Protein AF-A0A7R9KW91-F1 (afdb_monomer_lite)

Radius of gyration: 27.3 Å; chains: 1; bounding box: 84×27×85 Å

Organism: NCBI:txid1979941

Sequence (243 aa):
MKSISFNKYKCIGNTEFILQLLFSYFGYSYQLKVLSINFSINELEVTARMKKCPKKYVSFISQITFNWFSELIFKGYRKPLTSEDMWYLDNHNTTDYIHKKFNKIWLNLIEKQTKSKTLKNKQKPFYMNITTPLLKCYWMQLLSVNVFKLTAICLTFINPIVLDRLISFMSPSNAEPQWRGLFYASLMFIAPLVESLFNSQHEYRVNVIAMKIRATLISSIYKKVVTLVFKNECQCVYNKTVN

Structure (mmCIF, N/CA/C/O backbone):
data_AF-A0A7R9KW91-F1
#
_entry.id   AF-A0A7R9KW91-F1
#
loop_
_atom_site.group_PDB
_atom_site.id
_atom_site.type_symbol
_atom_site.label_atom_id
_atom_site.label_alt_id
_atom_site.label_comp_id
_atom_site.label_asym_id
_atom_site.label_entity_id
_atom_site.label_seq_id
_atom_site.pdbx_PDB_ins_code
_atom_site.Cartn_x
_atom_site.Cartn_y
_atom_site.Cartn_z
_atom_site.occupancy
_atom_site.B_iso_or_equiv
_atom_site.auth_seq_id
_atom_site.auth_comp_id
_atom_site.auth_asym_id
_atom_site.auth_atom_id
_atom_site.pdbx_PDB_model_num
ATOM 1 N N . MET A 1 1 ? 55.647 9.329 -15.145 1.00 36.00 1 MET A N 1
ATOM 2 C CA . MET A 1 1 ? 55.583 10.352 -14.080 1.00 36.00 1 MET A CA 1
ATOM 3 C C . MET A 1 1 ? 54.133 10.813 -13.967 1.00 36.00 1 MET A C 1
ATOM 5 O O . MET A 1 1 ? 53.591 11.262 -14.961 1.00 36.00 1 MET A O 1
ATOM 9 N N . LYS A 1 2 ? 53.541 10.627 -12.780 1.00 40.16 2 LYS A N 1
ATOM 10 C CA . LYS A 1 2 ? 52.187 11.010 -12.319 1.00 40.16 2 LYS A CA 1
ATOM 11 C C . LYS A 1 2 ? 50.971 10.318 -12.959 1.00 40.16 2 LYS A C 1
ATOM 13 O O . LYS A 1 2 ? 50.408 10.732 -13.962 1.00 40.16 2 LYS A O 1
ATOM 18 N N . SER A 1 3 ? 50.566 9.274 -12.239 1.00 36.19 3 SER A N 1
ATOM 19 C CA . SER A 1 3 ? 49.253 8.643 -12.181 1.00 36.19 3 SER A CA 1
ATOM 20 C C . SER A 1 3 ? 48.108 9.657 -12.069 1.00 36.19 3 SER A C 1
ATOM 22 O O . SER A 1 3 ? 47.993 10.388 -11.086 1.00 36.19 3 SER A O 1
ATOM 24 N N . ILE A 1 4 ? 47.217 9.653 -13.058 1.00 42.16 4 ILE A N 1
ATOM 25 C CA . ILE A 1 4 ? 45.930 10.346 -12.990 1.00 42.16 4 ILE A CA 1
ATOM 26 C C . ILE A 1 4 ? 44.945 9.392 -12.305 1.00 42.16 4 ILE A C 1
ATOM 28 O O . ILE A 1 4 ? 44.435 8.441 -12.888 1.00 42.16 4 ILE A O 1
ATOM 32 N N . SER A 1 5 ? 44.810 9.621 -11.003 1.00 41.94 5 SER A N 1
ATOM 33 C CA . SER A 1 5 ? 43.721 9.281 -10.077 1.00 41.94 5 SER A CA 1
ATOM 34 C C . SER A 1 5 ? 42.422 8.692 -10.670 1.00 41.94 5 SER A C 1
ATOM 36 O O . SER A 1 5 ? 41.357 9.307 -10.642 1.00 41.94 5 SER A O 1
ATOM 38 N N . PHE A 1 6 ? 42.463 7.415 -11.054 1.00 37.81 6 PHE A N 1
ATOM 39 C CA . PHE A 1 6 ? 41.293 6.544 -11.224 1.00 37.81 6 PHE A CA 1
ATOM 40 C C . PHE A 1 6 ? 40.791 6.049 -9.855 1.00 37.81 6 PHE A C 1
ATOM 42 O O . PHE A 1 6 ? 40.912 4.875 -9.519 1.00 37.81 6 PHE A O 1
ATOM 49 N N . ASN A 1 7 ? 40.287 6.941 -8.994 1.00 35.28 7 ASN A N 1
ATOM 50 C CA . ASN A 1 7 ? 39.681 6.491 -7.731 1.00 35.28 7 ASN A CA 1
ATOM 51 C C . ASN A 1 7 ? 38.655 7.465 -7.129 1.00 35.28 7 ASN A C 1
ATOM 53 O O . ASN A 1 7 ? 38.714 7.778 -5.942 1.00 35.28 7 ASN A O 1
ATOM 57 N N . LYS A 1 8 ? 37.715 7.979 -7.938 1.00 37.69 8 LYS A N 1
ATOM 58 C CA . LYS A 1 8 ? 36.668 8.890 -7.428 1.00 37.69 8 LYS A CA 1
ATOM 59 C C . LYS A 1 8 ? 35.213 8.502 -7.709 1.00 37.69 8 LYS A C 1
ATOM 61 O O . LYS A 1 8 ? 34.325 9.160 -7.190 1.00 37.69 8 LYS A O 1
ATOM 66 N N . TYR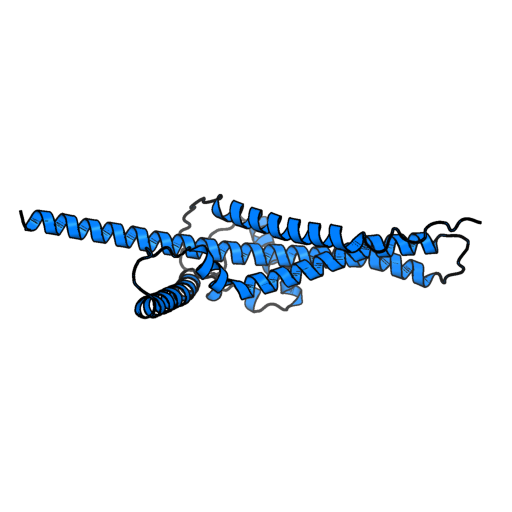 A 1 9 ? 34.947 7.399 -8.413 1.00 42.53 9 TYR A N 1
ATOM 67 C CA . TYR A 1 9 ? 33.568 7.013 -8.770 1.00 42.53 9 TYR A CA 1
ATOM 68 C C . TYR A 1 9 ? 33.029 5.767 -8.054 1.00 42.53 9 TYR A C 1
ATOM 70 O O . TYR A 1 9 ? 31.886 5.383 -8.276 1.00 42.53 9 TYR A O 1
ATOM 78 N N . LYS A 1 10 ? 33.801 5.140 -7.154 1.00 40.19 10 LYS A N 1
ATOM 79 C CA . LYS A 1 10 ? 33.402 3.859 -6.537 1.00 40.19 10 LYS A CA 1
ATOM 80 C C . LYS A 1 10 ? 32.647 3.973 -5.201 1.00 40.19 10 LYS A C 1
ATOM 82 O O . LYS A 1 10 ? 32.171 2.960 -4.705 1.00 40.19 10 LYS A O 1
ATOM 87 N N . CYS A 1 11 ? 32.469 5.181 -4.654 1.00 39.00 11 CYS A N 1
ATOM 88 C CA . CYS A 1 11 ? 31.798 5.389 -3.356 1.00 39.00 11 CYS A CA 1
ATOM 89 C C . CYS A 1 11 ? 30.660 6.428 -3.358 1.00 39.00 11 CYS A C 1
ATOM 91 O O . CYS A 1 11 ? 30.139 6.740 -2.294 1.00 39.00 11 CYS A O 1
ATOM 93 N N . ILE A 1 12 ? 30.244 6.947 -4.519 1.00 44.22 12 ILE A N 1
ATOM 94 C CA . ILE A 1 12 ? 29.146 7.935 -4.616 1.00 44.22 12 ILE A CA 1
ATOM 95 C C . ILE A 1 12 ? 27.759 7.279 -4.731 1.00 44.22 12 ILE A C 1
ATOM 97 O O . ILE A 1 12 ? 26.752 7.896 -4.404 1.00 44.22 12 ILE A O 1
ATOM 101 N N . GLY A 1 13 ? 27.693 5.991 -5.085 1.00 45.59 13 GLY A N 1
ATOM 102 C CA . GLY A 1 13 ? 26.423 5.262 -5.185 1.00 45.59 13 GLY A CA 1
ATOM 103 C C . GLY A 1 13 ? 25.789 4.872 -3.844 1.00 45.59 13 GLY A C 1
ATOM 104 O O . GLY A 1 13 ? 24.587 4.648 -3.797 1.00 45.59 13 GLY A O 1
ATOM 105 N N . ASN A 1 14 ? 26.554 4.799 -2.747 1.00 53.50 14 ASN A N 1
ATOM 106 C CA . ASN A 1 14 ? 26.034 4.267 -1.479 1.00 53.50 14 ASN A CA 1
ATOM 107 C C . ASN A 1 14 ? 25.389 5.343 -0.591 1.00 53.50 14 ASN A C 1
ATOM 109 O O . ASN A 1 14 ? 24.378 5.083 0.052 1.00 53.50 14 ASN A O 1
ATOM 113 N N . THR A 1 15 ? 25.936 6.560 -0.552 1.00 56.00 15 THR A N 1
ATOM 114 C CA . THR A 1 15 ? 25.437 7.636 0.322 1.00 56.00 15 THR A CA 1
ATOM 115 C C . THR A 1 15 ? 24.183 8.306 -0.229 1.00 56.00 15 THR A C 1
ATOM 117 O O . THR A 1 15 ? 23.255 8.549 0.533 1.00 56.00 15 THR A O 1
ATOM 120 N N . GLU A 1 16 ? 24.104 8.525 -1.542 1.00 60.88 16 GLU A N 1
ATOM 121 C CA . GLU A 1 16 ? 22.903 9.037 -2.222 1.00 60.88 16 GLU A CA 1
ATOM 122 C C . GLU A 1 16 ? 21.734 8.042 -2.124 1.00 60.88 16 GLU A C 1
ATOM 124 O O . GLU A 1 16 ? 20.606 8.429 -1.832 1.00 60.88 16 GLU A O 1
ATOM 129 N N . PHE A 1 17 ? 22.006 6.738 -2.261 1.00 59.28 17 PHE A N 1
ATOM 130 C CA . PHE A 1 17 ? 21.001 5.678 -2.115 1.00 59.28 17 PHE A CA 1
ATOM 131 C C . PHE A 1 17 ? 20.476 5.570 -0.677 1.00 59.28 17 PHE A C 1
ATOM 133 O O . PHE A 1 17 ? 19.270 5.474 -0.451 1.00 59.28 17 PHE A O 1
ATOM 140 N N . ILE A 1 18 ? 21.369 5.644 0.317 1.00 58.84 18 ILE A N 1
ATOM 141 C CA . ILE A 1 18 ? 20.991 5.663 1.736 1.00 58.84 18 ILE A CA 1
ATOM 142 C C . ILE A 1 18 ? 20.216 6.941 2.072 1.00 58.84 18 ILE A C 1
ATOM 144 O O . ILE A 1 18 ? 19.215 6.865 2.779 1.00 58.84 18 ILE A O 1
ATOM 148 N N . LEU A 1 19 ? 20.608 8.099 1.538 1.00 60.22 19 LEU A N 1
ATOM 149 C CA . LEU A 1 19 ? 19.867 9.346 1.716 1.00 60.22 19 LEU A CA 1
ATOM 150 C C . LEU A 1 19 ? 18.491 9.281 1.052 1.00 60.22 19 LEU A C 1
ATOM 152 O O . LEU A 1 19 ? 17.526 9.671 1.689 1.00 60.22 19 LEU A O 1
ATOM 156 N N . GLN A 1 20 ? 18.338 8.708 -0.142 1.00 62.47 20 GLN A N 1
ATOM 157 C CA . GLN A 1 20 ? 17.025 8.500 -0.769 1.00 62.47 20 GLN A CA 1
ATOM 158 C C . GLN A 1 20 ? 16.141 7.511 0.002 1.00 62.47 20 GLN A C 1
ATOM 160 O O . GLN A 1 20 ? 14.932 7.730 0.119 1.00 62.47 20 GLN A O 1
ATOM 165 N N . LEU A 1 21 ? 16.720 6.452 0.577 1.00 57.97 21 LEU A N 1
ATOM 166 C CA . LEU A 1 21 ? 16.012 5.532 1.471 1.00 57.97 21 LEU A CA 1
ATOM 167 C C . LEU A 1 21 ? 15.590 6.223 2.771 1.00 57.97 21 LEU A C 1
ATOM 169 O O . LEU A 1 21 ? 14.470 6.012 3.234 1.00 57.97 21 LEU A O 1
ATOM 173 N N . LEU A 1 22 ? 16.441 7.083 3.332 1.00 58.22 22 LEU A N 1
ATOM 174 C CA . LEU A 1 22 ? 16.131 7.878 4.515 1.00 58.22 22 LEU A CA 1
ATOM 175 C C . LEU A 1 22 ? 15.106 8.970 4.199 1.00 58.22 22 LEU A C 1
ATOM 177 O O . LEU A 1 22 ? 14.147 9.084 4.941 1.00 58.22 22 LEU A O 1
ATOM 181 N N . PHE A 1 23 ? 15.203 9.707 3.094 1.00 61.47 23 PHE A N 1
ATOM 182 C CA . PHE A 1 23 ? 14.204 10.692 2.664 1.00 61.47 23 PHE A CA 1
ATOM 183 C C . PHE A 1 23 ? 12.871 10.039 2.292 1.00 61.47 23 PHE A C 1
ATOM 185 O O . PHE A 1 23 ? 11.828 10.615 2.575 1.00 61.47 23 PHE A O 1
ATOM 192 N N . SER A 1 24 ? 12.872 8.816 1.754 1.00 64.69 24 SER A N 1
ATOM 193 C CA . SER A 1 24 ? 11.649 8.027 1.562 1.00 64.69 24 SER A CA 1
ATOM 194 C C . SER A 1 24 ? 11.078 7.545 2.896 1.00 64.69 24 SER A C 1
ATOM 196 O O . SER A 1 24 ? 9.875 7.621 3.099 1.00 64.69 24 SER A O 1
ATOM 198 N N . TYR A 1 25 ? 11.912 7.105 3.842 1.00 67.19 25 TYR A N 1
ATOM 199 C CA . TYR A 1 25 ? 11.492 6.666 5.178 1.00 67.19 25 TYR A CA 1
ATOM 200 C C . TYR A 1 25 ? 10.987 7.831 6.048 1.00 67.19 25 TYR A C 1
ATOM 202 O O . TYR A 1 25 ? 9.941 7.730 6.690 1.00 67.19 25 TYR A O 1
ATOM 210 N N . PHE A 1 26 ? 11.685 8.968 6.023 1.00 59.56 26 PHE A N 1
ATOM 211 C CA . PHE A 1 26 ? 11.298 10.214 6.673 1.00 59.56 26 PHE A CA 1
ATOM 212 C C . PHE A 1 26 ? 10.092 10.831 5.963 1.00 59.56 26 PHE A C 1
ATOM 214 O O . PHE A 1 26 ? 9.125 11.152 6.642 1.00 59.56 26 PHE A O 1
ATOM 221 N N . GLY A 1 27 ? 10.062 10.901 4.632 1.00 63.09 27 GLY A N 1
ATOM 222 C CA . GLY A 1 27 ? 8.912 11.356 3.840 1.00 63.09 27 GLY A CA 1
ATOM 223 C C . GLY A 1 27 ? 7.655 10.534 4.121 1.00 63.09 27 GLY A C 1
ATOM 224 O O . GLY A 1 27 ? 6.611 11.101 4.426 1.00 63.09 27 GLY A O 1
ATOM 225 N N . TYR A 1 28 ? 7.786 9.209 4.200 1.00 63.22 28 TYR A N 1
ATOM 226 C CA . TYR A 1 28 ? 6.716 8.297 4.604 1.00 63.22 28 TYR A CA 1
ATOM 227 C C . TYR A 1 28 ? 6.283 8.499 6.061 1.00 63.22 28 TYR A C 1
ATOM 229 O O . TYR A 1 28 ? 5.096 8.441 6.379 1.00 63.22 28 TYR A O 1
ATOM 237 N N . SER A 1 29 ? 7.226 8.796 6.961 1.00 60.47 29 SER A N 1
ATOM 238 C CA . SER A 1 29 ? 6.922 9.176 8.345 1.00 60.47 29 SER A CA 1
ATOM 239 C C . SER A 1 29 ? 6.198 10.530 8.435 1.00 60.47 29 SER A C 1
ATOM 241 O O . SER A 1 29 ? 5.329 10.697 9.292 1.00 60.47 29 SER A O 1
ATOM 243 N N . TYR A 1 30 ? 6.485 11.465 7.519 1.00 58.59 30 TYR A N 1
ATOM 244 C CA . TYR A 1 30 ? 5.779 12.736 7.355 1.00 58.59 30 TYR A CA 1
ATOM 245 C C . TYR A 1 30 ? 4.392 12.526 6.742 1.00 58.59 30 TYR A C 1
ATOM 247 O O . TYR A 1 30 ? 3.431 13.078 7.264 1.00 58.59 30 TYR A O 1
ATOM 255 N N . GLN A 1 31 ? 4.233 11.666 5.733 1.00 56.62 31 GLN A N 1
ATOM 256 C CA . GLN A 1 31 ? 2.924 11.290 5.191 1.00 56.62 31 GLN A CA 1
ATOM 257 C C . GLN A 1 31 ? 2.066 10.568 6.227 1.00 56.62 31 GLN A C 1
ATOM 259 O O . GLN A 1 31 ? 0.893 10.900 6.334 1.00 56.62 31 GLN A O 1
ATOM 264 N N . LEU A 1 32 ? 2.635 9.683 7.055 1.00 58.09 32 LEU A N 1
ATOM 265 C CA . LEU A 1 32 ? 1.957 9.078 8.209 1.00 58.09 32 LEU A CA 1
ATOM 266 C C . LEU A 1 32 ? 1.593 10.113 9.296 1.00 58.09 32 LEU A C 1
ATOM 268 O O . LEU A 1 32 ? 0.526 9.994 9.899 1.00 58.09 32 LEU A O 1
ATOM 272 N N . LYS A 1 33 ? 2.420 11.148 9.522 1.00 51.00 33 LYS A N 1
ATOM 273 C CA . LYS A 1 33 ? 2.122 12.278 10.431 1.00 51.00 33 LYS A CA 1
ATOM 274 C C . LYS A 1 33 ? 1.026 13.206 9.895 1.00 51.00 33 LYS A C 1
ATOM 276 O O . LYS A 1 33 ? 0.108 13.548 10.634 1.00 51.00 33 LYS A O 1
ATOM 281 N N . VAL A 1 34 ? 1.057 13.567 8.615 1.00 54.44 34 VAL A N 1
ATOM 282 C CA . VAL A 1 34 ? -0.011 14.325 7.933 1.00 54.44 34 VAL A CA 1
ATOM 283 C C . VAL A 1 34 ? -1.310 13.515 7.936 1.00 54.44 34 VAL A C 1
ATOM 285 O O . VAL A 1 34 ? -2.406 14.056 8.083 1.00 54.44 34 VAL A O 1
ATOM 288 N N . LEU A 1 35 ? -1.191 12.187 7.898 1.00 50.81 35 LEU A N 1
ATOM 289 C CA . LEU A 1 35 ? -2.307 11.270 8.019 1.00 50.81 35 LEU A CA 1
ATOM 290 C C . LEU A 1 35 ? -3.025 11.354 9.375 1.00 50.81 35 LEU A C 1
ATOM 292 O O . LEU A 1 35 ? -4.250 11.241 9.420 1.00 50.81 35 LEU A O 1
ATOM 296 N N . SER A 1 36 ? -2.285 11.575 10.462 1.00 49.09 36 SER A N 1
ATOM 297 C CA . SER A 1 36 ? -2.857 11.841 11.786 1.00 49.09 36 SER A CA 1
ATOM 298 C C . SER A 1 36 ? -3.403 13.265 11.964 1.00 49.09 36 SER A C 1
ATOM 300 O O . SER A 1 36 ? -4.236 13.456 12.842 1.00 49.09 36 SER A O 1
ATOM 302 N N . ILE A 1 37 ? -2.977 14.240 11.148 1.00 50.72 37 ILE A N 1
ATOM 303 C CA . ILE A 1 37 ? -3.340 15.665 11.303 1.00 50.72 37 ILE A CA 1
ATOM 304 C C . ILE A 1 37 ? -4.590 16.049 10.495 1.00 50.72 37 ILE A C 1
ATOM 306 O O . ILE A 1 37 ? -5.376 16.864 10.963 1.00 50.72 37 ILE A O 1
ATOM 310 N N . ASN A 1 38 ? -4.863 15.407 9.352 1.00 47.69 38 ASN A N 1
ATOM 311 C CA . ASN A 1 38 ? -6.119 15.605 8.605 1.00 47.69 38 ASN A CA 1
ATOM 312 C C . ASN A 1 38 ? -7.288 14.820 9.235 1.00 47.69 38 ASN A C 1
ATOM 314 O O . ASN A 1 38 ? -7.944 14.003 8.585 1.00 47.69 38 ASN A O 1
ATOM 318 N N . PHE A 1 39 ? -7.502 15.032 10.533 1.00 50.41 39 PHE A N 1
ATOM 319 C CA . PHE A 1 39 ? -8.678 14.615 11.284 1.00 50.41 39 PHE A CA 1
ATOM 320 C C . PHE A 1 39 ? -9.857 15.494 10.851 1.00 50.41 39 PHE A C 1
ATOM 322 O O . PHE A 1 39 ? -10.199 16.473 11.502 1.00 50.41 39 PHE A O 1
ATOM 329 N N . SER A 1 40 ? -10.453 15.167 9.709 1.00 41.31 40 SER A N 1
ATOM 330 C CA . SER A 1 40 ? -11.793 15.635 9.372 1.00 41.31 40 SER A CA 1
ATOM 331 C C . SER A 1 40 ? -12.728 14.452 9.588 1.00 41.31 40 SER A C 1
ATOM 333 O O . SER A 1 40 ? -12.731 13.493 8.811 1.00 41.31 40 SER A O 1
ATOM 335 N N . ILE A 1 41 ? -13.436 14.470 10.721 1.00 47.97 41 ILE A N 1
ATOM 336 C CA . ILE A 1 41 ? -14.597 13.608 10.931 1.00 47.97 41 ILE A CA 1
ATOM 337 C C . ILE A 1 41 ? -15.674 14.150 9.997 1.00 47.97 41 ILE A C 1
ATOM 339 O O . ILE A 1 41 ? -16.389 15.075 10.358 1.00 47.97 41 ILE A O 1
ATOM 343 N N . ASN A 1 42 ? -15.767 13.576 8.802 1.00 41.44 42 ASN A N 1
ATOM 344 C CA . ASN A 1 42 ? -17.020 13.579 8.070 1.00 41.44 42 ASN A CA 1
ATOM 345 C C . ASN A 1 42 ? -17.637 12.200 8.259 1.00 41.44 42 ASN A C 1
ATOM 347 O O . ASN A 1 42 ? -17.173 11.189 7.727 1.00 41.44 42 ASN A O 1
ATOM 351 N N . GLU A 1 43 ? -18.634 12.191 9.130 1.00 44.22 43 GLU A N 1
ATOM 352 C CA . GLU A 1 43 ? -19.562 11.101 9.352 1.00 44.22 43 GLU A CA 1
ATOM 353 C C . GLU A 1 43 ? -20.323 10.863 8.039 1.00 44.22 43 GLU A C 1
ATOM 355 O O . GLU A 1 43 ? -20.891 11.790 7.465 1.00 44.22 43 GLU A O 1
ATOM 360 N N . LEU A 1 44 ? -20.271 9.642 7.509 1.00 42.78 44 LEU A N 1
ATOM 361 C CA . LEU A 1 44 ? -21.101 9.237 6.378 1.00 42.78 44 LEU A CA 1
ATOM 362 C C . LEU A 1 44 ? -21.976 8.082 6.845 1.00 42.78 44 LEU A C 1
ATOM 364 O O . LEU A 1 44 ? -21.487 6.985 7.125 1.00 42.78 44 LEU A O 1
ATOM 368 N N . GLU A 1 45 ? -23.271 8.365 6.943 1.00 41.56 45 GLU A N 1
ATOM 369 C CA . GLU A 1 45 ? -24.321 7.368 7.103 1.00 41.56 45 GLU A CA 1
ATOM 370 C C . GLU A 1 45 ? -24.244 6.325 5.982 1.00 41.56 45 GLU A C 1
ATOM 372 O O . GLU A 1 45 ? -24.117 6.645 4.797 1.00 41.56 45 GLU A O 1
ATOM 377 N N . VAL A 1 46 ? -24.336 5.050 6.363 1.00 46.22 46 VAL A N 1
ATOM 378 C CA . VAL A 1 46 ? -24.329 3.919 5.433 1.00 46.22 46 VAL A CA 1
ATOM 379 C C . VAL A 1 46 ? -25.747 3.375 5.319 1.00 46.22 46 VAL A C 1
ATOM 381 O O . VAL A 1 46 ? -26.232 2.699 6.224 1.00 46.22 46 VAL A O 1
ATOM 384 N N . THR A 1 47 ? -26.406 3.637 4.190 1.00 40.94 47 THR A N 1
ATOM 385 C CA . THR A 1 47 ? -27.710 3.052 3.865 1.00 40.94 47 THR A CA 1
ATOM 386 C C . THR A 1 47 ? -27.567 1.693 3.177 1.00 40.94 47 THR A C 1
ATOM 388 O O . THR A 1 47 ? -26.641 1.400 2.414 1.00 40.94 47 THR A O 1
ATOM 391 N N . ALA A 1 48 ? -28.499 0.807 3.512 1.00 50.16 48 ALA A N 1
ATOM 392 C CA . ALA A 1 48 ? -28.492 -0.599 3.158 1.00 50.16 48 ALA A CA 1
ATOM 393 C C . ALA A 1 48 ? -28.940 -0.836 1.702 1.00 50.16 48 ALA A C 1
ATOM 395 O O . ALA A 1 48 ? -30.140 -0.926 1.449 1.00 50.16 48 ALA A O 1
ATOM 396 N N . ARG A 1 49 ? -27.979 -0.965 0.765 1.00 57.16 49 ARG A N 1
ATOM 397 C CA . ARG A 1 49 ? -28.040 -1.792 -0.477 1.00 57.16 49 ARG A CA 1
ATOM 398 C C . ARG A 1 49 ? -26.771 -1.667 -1.360 1.00 57.16 49 ARG A C 1
ATOM 400 O O . ARG A 1 49 ? -26.846 -1.345 -2.538 1.00 57.16 49 ARG A O 1
ATOM 407 N N . MET A 1 50 ? -25.578 -1.944 -0.824 1.00 69.44 50 MET A N 1
ATOM 408 C CA . MET A 1 50 ? -24.322 -1.841 -1.601 1.00 69.44 50 MET A CA 1
ATOM 409 C C . MET A 1 50 ? -23.950 -3.126 -2.366 1.00 69.44 50 MET A C 1
ATOM 411 O O . MET A 1 50 ? -24.089 -4.240 -1.856 1.00 69.44 50 MET A O 1
ATOM 415 N N . LYS A 1 51 ? -23.399 -2.976 -3.580 1.00 81.44 51 LYS A N 1
ATOM 416 C CA . LYS A 1 51 ? -22.889 -4.091 -4.411 1.00 81.44 51 LYS A CA 1
ATOM 417 C C . LYS A 1 51 ? -21.538 -4.608 -3.895 1.00 81.44 51 LYS A C 1
ATOM 419 O O . LYS A 1 51 ? -20.760 -3.854 -3.322 1.00 81.44 51 LYS A O 1
ATOM 424 N N . LYS A 1 52 ? -21.196 -5.883 -4.124 1.00 84.25 52 LYS A N 1
ATOM 425 C CA . LYS A 1 52 ? -19.873 -6.426 -3.739 1.00 84.25 52 LYS A CA 1
ATOM 426 C C . LYS A 1 52 ? -18.747 -5.776 -4.557 1.00 84.25 52 LYS A C 1
ATOM 428 O O . LYS A 1 52 ? -18.898 -5.571 -5.756 1.00 84.25 52 LYS A O 1
ATOM 433 N N . CYS A 1 53 ? -17.604 -5.509 -3.917 1.00 85.06 53 CYS A N 1
ATOM 434 C CA . CYS A 1 53 ? -16.441 -4.910 -4.579 1.00 85.06 53 CYS A CA 1
ATOM 435 C C . CYS A 1 53 ? -15.862 -5.838 -5.672 1.00 85.06 53 CYS A C 1
ATOM 437 O O . CYS A 1 53 ? -15.502 -6.979 -5.354 1.00 85.06 53 CYS A O 1
ATOM 439 N N . PRO A 1 54 ? -15.713 -5.366 -6.928 1.00 87.81 54 PRO A N 1
ATOM 440 C CA . PRO A 1 54 ? -15.281 -6.194 -8.055 1.00 87.81 54 PRO A CA 1
ATOM 441 C C . PRO A 1 54 ? -13.806 -6.595 -7.967 1.00 87.81 54 PRO A C 1
ATOM 443 O O . PRO A 1 54 ? -13.419 -7.625 -8.508 1.00 87.81 54 PRO A O 1
ATOM 446 N N . LYS A 1 55 ? -12.994 -5.864 -7.191 1.00 85.19 55 LYS A N 1
ATOM 447 C CA . LYS A 1 55 ? -11.567 -6.141 -6.966 1.00 85.19 55 LYS A CA 1
ATOM 448 C C . LYS A 1 55 ? -11.256 -7.601 -6.592 1.00 85.19 55 LYS A C 1
ATOM 450 O O . LYS A 1 55 ? -10.154 -8.062 -6.860 1.00 85.19 55 LYS A O 1
ATOM 455 N N . LYS A 1 56 ? -12.191 -8.324 -5.962 1.00 83.50 56 LYS A N 1
ATOM 456 C CA . LYS A 1 56 ? -11.997 -9.728 -5.554 1.00 83.50 56 LYS A CA 1
ATOM 457 C C . LYS A 1 56 ? -12.018 -10.736 -6.706 1.00 83.50 56 LYS A C 1
ATOM 459 O O . LYS A 1 56 ? -11.458 -11.811 -6.544 1.00 83.50 56 LYS A O 1
ATOM 464 N N . TYR A 1 57 ? -12.676 -10.414 -7.816 1.00 86.62 57 TYR A N 1
ATOM 465 C CA . TYR A 1 57 ? -12.964 -11.364 -8.902 1.00 86.62 57 TYR A CA 1
ATOM 466 C C . TYR A 1 57 ? -12.176 -11.055 -10.180 1.00 86.62 57 TYR A C 1
ATOM 468 O O . TYR A 1 57 ? -12.400 -11.668 -11.217 1.00 86.62 57 TYR A O 1
ATOM 476 N N . VAL A 1 58 ? -11.281 -10.071 -10.117 1.00 89.19 58 VAL A N 1
ATOM 477 C CA . VAL A 1 58 ? -10.582 -9.510 -11.270 1.00 89.19 58 VAL A CA 1
ATOM 478 C C . VAL A 1 58 ? -9.182 -10.115 -11.394 1.00 89.19 58 VAL A C 1
ATOM 480 O O . VAL A 1 58 ? -8.514 -10.376 -10.394 1.00 89.19 58 VAL A O 1
ATOM 483 N N . SER A 1 59 ? -8.718 -10.314 -12.630 1.00 92.25 59 SER A N 1
ATOM 484 C CA . SER A 1 59 ? -7.379 -10.827 -12.932 1.00 92.25 59 SER A CA 1
ATOM 485 C C . SER A 1 59 ? -6.268 -9.928 -12.376 1.00 92.25 59 SER A C 1
ATOM 487 O O . SER A 1 59 ? -6.402 -8.706 -12.311 1.00 92.25 59 SER A O 1
ATOM 489 N N . PHE A 1 60 ? -5.114 -10.518 -12.063 1.00 88.50 60 PHE A N 1
ATOM 490 C CA . PHE A 1 60 ? -3.971 -9.812 -11.470 1.00 88.50 60 PHE A CA 1
ATOM 491 C C . PHE A 1 60 ? -3.508 -8.581 -12.275 1.00 88.50 60 PHE A C 1
ATOM 493 O O . PHE A 1 60 ? -3.241 -7.526 -11.704 1.00 88.50 60 PHE A O 1
ATOM 500 N N . ILE A 1 61 ? -3.488 -8.673 -13.608 1.00 87.50 61 ILE A N 1
ATOM 501 C CA . ILE A 1 61 ? -3.103 -7.559 -14.494 1.00 87.50 61 ILE A CA 1
ATOM 502 C C . ILE A 1 61 ? -4.096 -6.398 -14.375 1.00 87.50 61 ILE A C 1
ATOM 504 O O . ILE A 1 61 ? -3.705 -5.237 -14.253 1.00 87.50 61 ILE A O 1
ATOM 508 N N . SER A 1 62 ? -5.391 -6.711 -14.344 1.00 91.00 62 SER A N 1
ATOM 509 C CA . SER A 1 62 ? -6.443 -5.712 -14.160 1.00 91.00 62 SER A CA 1
ATOM 510 C C . SER A 1 62 ? -6.466 -5.148 -12.733 1.00 91.00 62 SER A C 1
ATOM 512 O O . SER A 1 62 ? -6.991 -4.056 -12.518 1.00 91.00 62 SER A O 1
ATOM 514 N N . GLN A 1 63 ? -5.885 -5.854 -11.759 1.00 89.31 63 GLN A N 1
ATOM 515 C CA . GLN A 1 63 ? -5.661 -5.336 -10.414 1.00 89.31 63 GLN A CA 1
ATOM 516 C C . GLN A 1 63 ? -4.512 -4.317 -10.378 1.00 89.31 63 GLN A C 1
ATOM 518 O O . GLN A 1 63 ? -4.658 -3.299 -9.704 1.00 89.31 63 GLN A O 1
ATOM 523 N N . ILE A 1 64 ? -3.411 -4.565 -11.102 1.00 88.06 64 ILE A N 1
ATOM 524 C CA . ILE A 1 64 ? -2.264 -3.641 -11.206 1.00 88.06 64 ILE A CA 1
ATOM 525 C C . ILE A 1 64 ? -2.643 -2.375 -11.975 1.00 88.06 64 ILE A C 1
ATOM 527 O O . ILE A 1 64 ? -2.333 -1.272 -11.542 1.00 88.06 64 ILE A O 1
ATOM 531 N N . THR A 1 65 ? -3.337 -2.529 -13.100 1.00 89.31 65 THR A N 1
ATOM 532 C CA . THR A 1 65 ? -3.745 -1.411 -13.971 1.00 89.31 65 THR A CA 1
ATOM 533 C C . THR A 1 65 ? -4.972 -0.655 -13.454 1.00 89.31 65 THR A C 1
ATOM 535 O O . THR A 1 65 ? -5.464 0.242 -14.126 1.00 89.31 65 THR A O 1
ATOM 538 N N . PHE A 1 66 ? -5.493 -1.017 -12.274 1.00 90.19 66 PHE A N 1
ATOM 539 C CA . PHE A 1 66 ? -6.704 -0.442 -11.671 1.00 90.19 66 PHE A CA 1
ATOM 540 C C . PHE A 1 66 ? -7.956 -0.474 -12.560 1.00 90.19 66 PHE A C 1
ATOM 542 O O . PHE A 1 66 ? -8.937 0.204 -12.265 1.00 90.19 66 PHE A O 1
ATOM 549 N N . ASN A 1 67 ? -7.985 -1.317 -13.593 1.00 90.88 67 ASN A N 1
ATOM 550 C CA . ASN A 1 67 ? -9.080 -1.318 -14.558 1.00 90.88 67 ASN A CA 1
ATOM 551 C C . ASN A 1 67 ? -10.437 -1.727 -13.942 1.00 90.88 67 ASN A C 1
ATOM 553 O O . ASN A 1 67 ? -11.492 -1.327 -14.420 1.00 90.88 67 ASN A O 1
ATOM 557 N N . TRP A 1 68 ? -10.426 -2.442 -12.811 1.00 90.38 68 TRP A N 1
ATOM 558 C CA . TRP A 1 68 ? -11.637 -2.748 -12.035 1.00 90.38 68 TRP A CA 1
ATOM 559 C C . TRP A 1 68 ? -12.362 -1.504 -11.493 1.00 90.38 68 TRP A C 1
ATOM 561 O O . TRP A 1 68 ? -13.526 -1.591 -11.110 1.00 90.38 68 TRP A O 1
ATOM 571 N N . PHE A 1 69 ? -11.673 -0.363 -11.404 1.00 90.06 69 PHE A N 1
ATOM 572 C CA . PHE A 1 69 ? -12.225 0.899 -10.917 1.00 90.06 69 PHE A CA 1
ATOM 573 C C . PHE A 1 69 ? -12.812 1.767 -12.043 1.00 90.06 69 PHE A C 1
ATOM 575 O O . PHE A 1 69 ? -13.643 2.635 -11.775 1.00 90.06 69 PHE A O 1
ATOM 582 N N . SER A 1 70 ? -12.440 1.502 -13.300 1.00 92.19 70 SER A N 1
ATOM 583 C CA . SER A 1 70 ? -12.831 2.290 -14.476 1.00 92.19 70 SER A CA 1
ATOM 584 C C . SER A 1 70 ? -14.348 2.438 -14.617 1.00 92.19 70 SER A C 1
ATOM 586 O O . SER A 1 70 ? -14.834 3.528 -14.907 1.00 92.19 70 SER A O 1
ATOM 588 N N . GLU A 1 71 ? -15.114 1.377 -14.344 1.00 89.50 71 GLU A N 1
ATOM 589 C CA . GLU A 1 71 ? -16.583 1.405 -14.419 1.00 89.50 71 GLU A CA 1
ATOM 590 C C . GLU A 1 71 ? -17.202 2.472 -13.506 1.00 89.50 71 GLU A C 1
ATOM 592 O O . GLU A 1 71 ? -18.155 3.151 -13.895 1.00 89.50 71 GLU A O 1
ATOM 597 N N . LEU A 1 72 ? -16.647 2.657 -12.303 1.00 90.81 72 LEU A N 1
ATOM 598 C CA . LEU A 1 72 ? -17.145 3.656 -11.360 1.00 90.81 72 LEU A CA 1
ATOM 599 C C . LEU A 1 72 ? -16.798 5.075 -11.821 1.00 90.81 72 LEU A C 1
ATOM 601 O O . LEU A 1 72 ? -17.635 5.969 -11.703 1.00 90.81 72 LEU A O 1
ATOM 605 N N . ILE A 1 73 ? -15.605 5.270 -12.396 1.00 92.75 73 ILE A N 1
ATOM 606 C CA . ILE A 1 73 ? -15.184 6.558 -12.966 1.00 92.75 73 ILE A CA 1
ATOM 607 C C . ILE A 1 73 ? -16.125 6.965 -14.102 1.00 92.75 73 ILE A C 1
ATOM 609 O O . ILE A 1 73 ? -16.664 8.070 -14.087 1.00 92.75 73 ILE A O 1
ATOM 613 N N . PHE A 1 74 ? -16.374 6.071 -15.063 1.00 94.31 74 PHE A N 1
ATOM 614 C CA . PHE A 1 74 ? -17.267 6.371 -16.186 1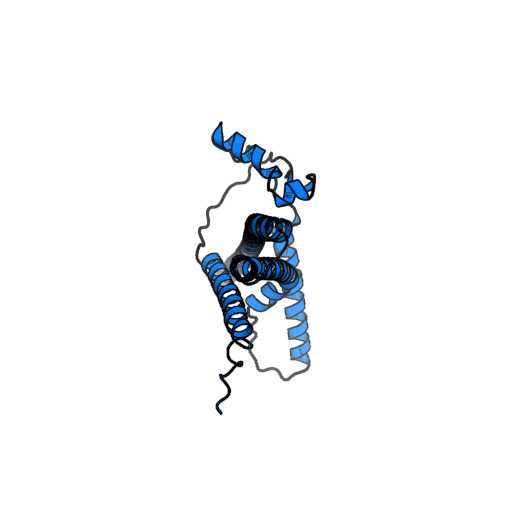.00 94.31 74 PHE A CA 1
ATOM 615 C C . PHE A 1 74 ? -18.695 6.657 -15.726 1.00 94.31 74 PHE A C 1
ATOM 617 O O . PHE A 1 74 ? -19.350 7.555 -16.256 1.00 94.31 74 PHE A O 1
ATOM 624 N N . LYS A 1 75 ? -19.172 5.940 -14.706 1.00 92.94 75 LYS A N 1
ATOM 625 C CA . LYS A 1 75 ? -20.479 6.202 -14.104 1.00 92.94 75 LYS A CA 1
ATOM 626 C C . LYS A 1 75 ? -20.537 7.588 -13.458 1.00 92.94 75 LYS A C 1
ATOM 628 O O . LYS A 1 75 ? -21.504 8.300 -13.701 1.00 92.94 75 LYS A O 1
ATOM 633 N N . GLY A 1 76 ? -19.495 7.980 -12.723 1.00 94.69 76 GLY A N 1
ATOM 634 C CA . GLY A 1 76 ? -19.361 9.310 -12.121 1.00 94.69 76 GLY A CA 1
ATOM 635 C C . GLY A 1 76 ? -19.221 10.447 -13.138 1.00 94.69 76 GLY A C 1
ATOM 636 O O . GLY A 1 76 ? -19.689 11.551 -12.889 1.00 94.69 76 GLY A O 1
ATOM 637 N N . TYR A 1 77 ? -18.639 10.173 -14.310 1.00 95.25 77 TYR A N 1
ATOM 638 C CA . TYR A 1 77 ? -18.581 11.130 -15.420 1.00 95.25 77 TYR A CA 1
ATOM 639 C C . TYR A 1 77 ? -19.963 11.391 -16.038 1.00 95.25 77 TYR A C 1
ATOM 641 O O . TYR A 1 77 ? -20.257 12.503 -16.464 1.00 95.25 77 TYR A O 1
ATOM 649 N N . ARG A 1 78 ? -20.823 10.365 -16.100 1.00 95.00 78 ARG A N 1
ATOM 650 C CA . ARG A 1 78 ? -22.165 10.469 -16.695 1.00 95.00 78 ARG A CA 1
ATOM 651 C C . ARG A 1 78 ? -23.223 10.982 -15.723 1.00 95.00 78 ARG A C 1
ATOM 653 O O . ARG A 1 78 ? -24.164 11.635 -16.162 1.00 95.00 78 ARG A O 1
ATOM 660 N N . LYS A 1 79 ? -23.111 10.654 -14.435 1.00 94.56 79 LYS A N 1
ATOM 661 C CA . LYS A 1 79 ? -24.068 11.051 -13.399 1.00 94.56 79 LYS A CA 1
ATOM 662 C C . LYS A 1 79 ? -23.376 11.260 -12.046 1.00 94.56 79 LYS A C 1
ATOM 664 O O . LYS A 1 79 ? -22.417 10.545 -11.756 1.00 94.56 79 LYS A O 1
ATOM 669 N N . PRO A 1 80 ? -23.872 12.173 -11.190 1.00 92.50 80 PRO A N 1
ATOM 670 C CA . PRO A 1 80 ? -23.342 12.321 -9.838 1.00 92.50 80 PRO A CA 1
ATOM 671 C C . PRO A 1 80 ? -23.491 11.005 -9.060 1.00 92.50 80 PRO A C 1
ATOM 673 O O . PRO A 1 80 ? -24.540 10.359 -9.102 1.00 92.50 80 PRO A O 1
ATOM 676 N N . LEU A 1 81 ? -22.421 10.589 -8.379 1.00 88.81 81 LEU A N 1
ATOM 677 C CA . LEU A 1 81 ? -22.395 9.344 -7.610 1.00 88.81 81 LEU A CA 1
ATOM 678 C C . LEU A 1 81 ? -23.193 9.500 -6.311 1.00 88.81 81 LEU A C 1
ATOM 680 O O . LEU A 1 81 ? -22.969 10.437 -5.548 1.00 88.81 81 LEU A O 1
ATOM 684 N N . THR A 1 82 ? -24.088 8.551 -6.046 1.00 87.50 82 THR A N 1
ATOM 685 C CA . THR A 1 82 ? -24.831 8.439 -4.783 1.00 87.50 82 THR A CA 1
ATOM 686 C C . THR A 1 82 ? -24.267 7.303 -3.924 1.00 87.50 82 THR A C 1
ATOM 688 O O . THR A 1 82 ? -23.583 6.410 -4.430 1.00 87.50 82 THR A O 1
ATOM 691 N N . SER A 1 83 ? -24.564 7.296 -2.619 1.00 83.12 83 SER A N 1
ATOM 692 C CA . SER A 1 83 ? -24.092 6.258 -1.682 1.00 83.12 83 SER A CA 1
ATOM 693 C C . SER A 1 83 ? -24.486 4.833 -2.098 1.00 83.12 83 SER A C 1
ATOM 695 O O . SER A 1 83 ? -23.759 3.882 -1.827 1.00 83.12 83 SER A O 1
ATOM 697 N N . GLU A 1 84 ? -25.604 4.683 -2.811 1.00 83.38 84 GLU A N 1
ATOM 698 C CA . GLU A 1 84 ? -26.106 3.402 -3.325 1.00 83.38 84 GLU A CA 1
ATOM 699 C C . GLU A 1 84 ? -25.249 2.820 -4.458 1.00 83.38 84 GLU A C 1
ATOM 701 O O . GLU A 1 84 ? -25.194 1.604 -4.651 1.00 83.38 84 GLU A O 1
ATOM 706 N N . ASP A 1 85 ? -24.560 3.679 -5.213 1.00 85.69 85 ASP A N 1
ATOM 707 C CA . ASP A 1 85 ? -23.705 3.265 -6.324 1.00 85.69 85 ASP A CA 1
ATOM 708 C C . ASP A 1 85 ? -22.334 2.753 -5.856 1.00 85.69 85 ASP A C 1
ATOM 710 O O . ASP A 1 85 ? -21.574 2.208 -6.664 1.00 85.69 85 ASP A O 1
ATOM 714 N N . MET A 1 86 ? -22.025 2.897 -4.564 1.00 85.81 86 MET A N 1
ATOM 715 C CA . MET A 1 86 ? -20.767 2.465 -3.970 1.00 85.81 86 MET A CA 1
ATOM 716 C C . MET A 1 86 ? -20.733 0.962 -3.671 1.00 85.81 86 MET A C 1
ATOM 718 O O . MET A 1 86 ? -21.747 0.277 -3.505 1.00 85.81 86 MET A O 1
ATOM 722 N N . TRP A 1 87 ? -19.514 0.430 -3.597 1.00 88.62 87 TRP A N 1
ATOM 723 C CA . TRP A 1 87 ? -19.294 -0.965 -3.237 1.00 88.62 87 TRP A CA 1
ATOM 724 C C . TRP A 1 87 ? -19.187 -1.168 -1.732 1.00 88.62 87 TRP A C 1
ATOM 726 O O . TRP A 1 87 ? -18.640 -0.342 -1.005 1.00 88.62 87 TRP A O 1
ATOM 736 N N . TYR A 1 88 ? -19.604 -2.353 -1.293 1.00 84.50 88 TYR A N 1
ATOM 737 C CA . TYR A 1 88 ? -19.409 -2.818 0.066 1.00 84.50 88 TYR A CA 1
ATOM 738 C C . TYR A 1 88 ? -17.915 -2.925 0.390 1.00 84.50 88 TYR A C 1
ATOM 740 O O . TYR A 1 88 ? -17.129 -3.507 -0.372 1.00 84.50 88 TYR A O 1
ATOM 748 N N . LEU A 1 89 ? -17.539 -2.378 1.546 1.00 83.81 89 LEU A N 1
ATOM 749 C CA . LEU A 1 89 ? -16.179 -2.437 2.059 1.00 83.81 89 LEU A CA 1
ATOM 750 C C . LEU A 1 89 ? -15.797 -3.887 2.363 1.00 83.81 89 LEU A C 1
ATOM 752 O O . LEU A 1 89 ? -16.550 -4.629 2.981 1.00 83.81 89 LEU A O 1
ATOM 756 N N . ASP A 1 90 ? -14.604 -4.309 1.953 1.00 85.44 90 ASP A N 1
ATOM 757 C CA . ASP A 1 90 ? -14.153 -5.666 2.256 1.00 85.44 90 ASP A CA 1
ATOM 758 C C . ASP A 1 90 ? -14.113 -5.932 3.776 1.00 85.44 90 ASP A C 1
ATOM 760 O O . ASP A 1 90 ? -13.732 -5.058 4.561 1.00 85.44 90 ASP A O 1
ATOM 764 N N . ASN A 1 91 ? -14.425 -7.162 4.195 1.00 86.12 91 ASN A N 1
ATOM 765 C CA . ASN A 1 91 ? -14.415 -7.571 5.603 1.00 86.12 91 ASN A CA 1
ATOM 766 C C . ASN A 1 91 ? -13.050 -7.291 6.259 1.00 86.12 91 ASN A C 1
ATOM 768 O O . ASN A 1 91 ? -12.990 -6.834 7.396 1.00 86.12 91 ASN A O 1
ATOM 772 N N . HIS A 1 92 ? -11.942 -7.472 5.528 1.00 86.81 92 HIS A N 1
ATOM 773 C CA . HIS A 1 92 ? -10.589 -7.159 6.013 1.00 86.81 92 HIS A CA 1
ATOM 774 C C . HIS A 1 92 ? -10.303 -5.661 6.204 1.00 86.81 92 HIS A C 1
ATOM 776 O O . HIS A 1 92 ? -9.294 -5.299 6.822 1.00 86.81 92 HIS A O 1
ATOM 782 N N . ASN A 1 93 ? -11.140 -4.796 5.636 1.00 86.69 93 ASN A N 1
ATOM 783 C CA . ASN A 1 93 ? -11.051 -3.344 5.741 1.00 86.69 93 ASN A CA 1
ATOM 784 C C . ASN A 1 93 ? -12.119 -2.766 6.684 1.00 86.69 93 ASN A C 1
ATOM 786 O O . ASN A 1 93 ? -12.081 -1.575 6.964 1.00 86.69 93 ASN A O 1
ATOM 790 N N . THR A 1 94 ? -13.039 -3.592 7.189 1.00 88.25 94 THR A N 1
ATOM 791 C CA . THR A 1 94 ? -14.101 -3.161 8.104 1.00 88.25 94 THR A CA 1
ATOM 792 C C . THR A 1 94 ? -13.533 -2.838 9.486 1.00 88.25 94 THR A C 1
ATOM 794 O O . THR A 1 94 ? -12.679 -3.569 10.004 1.00 88.25 94 THR A O 1
ATOM 797 N N . THR A 1 95 ? -14.039 -1.770 10.109 1.00 87.31 95 THR A N 1
ATOM 798 C CA . THR A 1 95 ? -13.607 -1.305 11.436 1.00 87.31 95 THR A CA 1
ATOM 799 C C . THR A 1 95 ? -13.684 -2.410 12.485 1.00 87.31 95 THR A C 1
ATOM 801 O O . THR A 1 95 ? -12.731 -2.584 13.239 1.00 87.31 95 THR A O 1
ATOM 804 N N . ASP A 1 96 ? -14.739 -3.226 12.485 1.00 86.94 96 ASP A N 1
ATOM 805 C CA . ASP A 1 96 ? -14.900 -4.334 13.434 1.00 86.94 96 ASP A CA 1
ATOM 806 C C . ASP A 1 96 ? -13.767 -5.351 13.365 1.00 86.94 96 ASP A C 1
ATOM 808 O O . ASP A 1 96 ? -13.196 -5.728 14.390 1.00 86.94 96 ASP A O 1
ATOM 812 N N . TYR A 1 97 ? -13.419 -5.795 12.157 1.00 90.00 97 TYR A N 1
ATOM 813 C CA . TYR A 1 97 ? -12.348 -6.765 11.957 1.00 90.00 97 TYR A CA 1
ATOM 814 C C . TYR A 1 97 ? -11.000 -6.183 12.385 1.00 90.00 97 TYR A C 1
ATOM 816 O O . TYR A 1 97 ? -10.237 -6.811 13.126 1.00 90.00 97 TYR A O 1
ATOM 824 N N . ILE A 1 98 ? -10.721 -4.957 11.944 1.00 89.81 98 ILE A N 1
ATOM 825 C CA . ILE A 1 98 ? -9.469 -4.265 12.227 1.00 89.81 98 ILE A CA 1
ATOM 826 C C . ILE A 1 98 ? -9.308 -4.022 13.734 1.00 89.81 98 ILE A C 1
ATOM 828 O O . ILE A 1 98 ? -8.261 -4.325 14.311 1.00 89.81 98 ILE A O 1
ATOM 832 N N . HIS A 1 99 ? -10.354 -3.518 14.383 1.00 89.31 99 HIS A N 1
ATOM 833 C CA . HIS A 1 99 ? -10.355 -3.222 15.806 1.00 89.31 99 HIS A CA 1
ATOM 834 C C . HIS A 1 99 ? -10.249 -4.500 16.650 1.00 89.31 99 HIS A C 1
ATOM 836 O O . HIS A 1 99 ? -9.464 -4.539 17.595 1.00 89.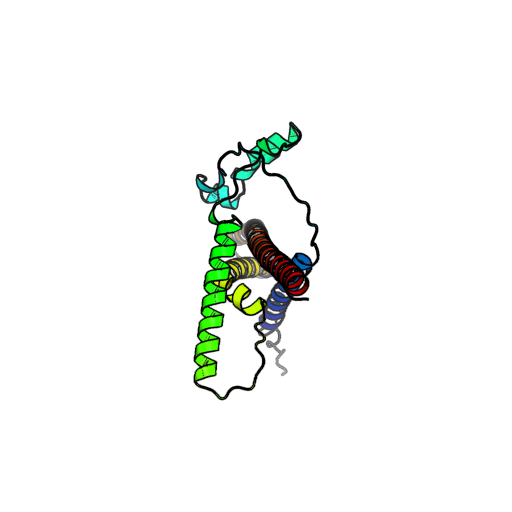31 99 HIS A O 1
ATOM 842 N N . LYS A 1 100 ? -10.941 -5.589 16.278 1.00 90.38 100 LYS A N 1
ATOM 843 C CA . LYS A 1 100 ? -10.773 -6.909 16.920 1.00 90.38 100 LYS A CA 1
ATOM 844 C C . LYS A 1 100 ? -9.328 -7.404 16.824 1.00 90.38 100 LYS A C 1
ATOM 846 O O . LYS A 1 100 ? -8.764 -7.850 17.826 1.00 90.38 100 LYS A O 1
ATOM 851 N N . LYS A 1 101 ? -8.702 -7.291 15.645 1.00 90.56 101 LYS A N 1
ATOM 852 C CA . LYS A 1 101 ? -7.294 -7.668 15.437 1.00 90.56 101 LYS A CA 1
ATOM 853 C C . LYS A 1 101 ? -6.354 -6.842 16.321 1.00 90.56 101 LYS A C 1
ATOM 855 O O . LYS A 1 101 ? -5.478 -7.413 16.971 1.00 90.56 101 LYS A O 1
ATOM 860 N N . PHE A 1 102 ? -6.549 -5.524 16.370 1.00 89.25 102 PHE A N 1
ATOM 861 C CA . PHE A 1 102 ? -5.767 -4.630 17.223 1.00 89.25 102 PHE A CA 1
ATOM 862 C C . PHE A 1 102 ? -5.935 -4.965 18.709 1.00 89.25 102 PHE A C 1
ATOM 864 O O . PHE A 1 102 ? -4.935 -5.165 19.396 1.00 89.25 102 PHE A O 1
ATOM 871 N N . ASN A 1 103 ? -7.172 -5.124 19.187 1.00 88.88 103 ASN A N 1
ATOM 872 C CA . ASN A 1 103 ? -7.455 -5.446 20.586 1.00 88.88 103 ASN A CA 1
ATOM 873 C C . ASN A 1 103 ? -6.812 -6.760 21.023 1.00 88.88 103 ASN A C 1
ATOM 875 O O . ASN A 1 103 ? -6.243 -6.824 22.109 1.00 88.88 103 ASN A O 1
ATOM 879 N N . LYS A 1 104 ? -6.835 -7.794 20.173 1.00 90.75 104 LYS A N 1
ATOM 880 C CA . LYS A 1 104 ? -6.165 -9.070 20.466 1.00 90.75 104 LYS A CA 1
ATOM 881 C C . LYS A 1 104 ? -4.666 -8.873 20.719 1.00 90.75 104 LYS A C 1
ATOM 883 O O . LYS A 1 104 ? -4.114 -9.435 21.659 1.00 90.75 104 LYS A O 1
ATOM 888 N N . ILE A 1 105 ? -4.001 -8.057 19.901 1.00 88.50 105 ILE A N 1
ATOM 889 C CA . ILE A 1 105 ? -2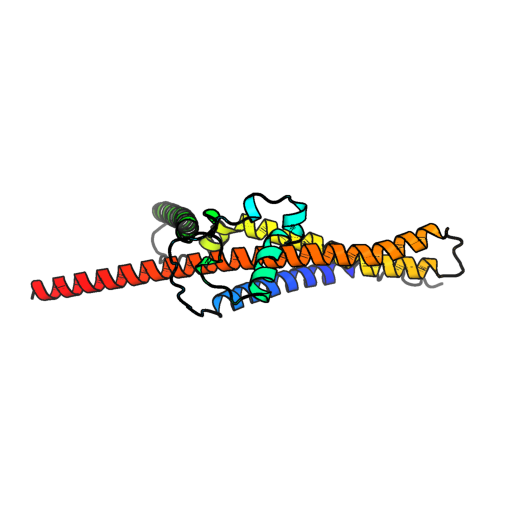.569 -7.757 20.057 1.00 88.50 105 ILE A CA 1
ATOM 890 C C . ILE A 1 105 ? -2.322 -6.882 21.288 1.00 88.50 105 ILE A C 1
ATOM 892 O O . ILE A 1 105 ? -1.376 -7.138 22.032 1.00 88.50 105 ILE A O 1
ATOM 896 N N . TRP A 1 106 ? -3.172 -5.883 21.517 1.00 85.88 106 TRP A N 1
ATOM 897 C CA . TRP A 1 106 ? -3.108 -4.989 22.670 1.00 85.88 106 TRP A CA 1
ATOM 898 C C . TRP A 1 106 ? -3.202 -5.762 23.994 1.00 85.88 106 TRP A C 1
ATOM 900 O O . TRP A 1 106 ? -2.315 -5.641 24.839 1.00 85.88 106 TRP A O 1
ATOM 910 N N . LEU A 1 107 ? -4.207 -6.631 24.141 1.00 88.31 107 LEU A N 1
ATOM 911 C CA . LEU A 1 107 ? -4.404 -7.461 25.335 1.00 88.31 107 LEU A CA 1
ATOM 912 C C . LEU A 1 107 ? -3.223 -8.405 25.583 1.00 88.31 107 LEU A C 1
ATOM 914 O O . LEU A 1 107 ? -2.706 -8.457 26.696 1.00 88.31 107 LEU A O 1
ATOM 918 N N . ASN A 1 108 ? -2.714 -9.060 24.536 1.00 88.19 108 ASN A N 1
ATOM 919 C CA . ASN A 1 108 ? -1.538 -9.929 24.645 1.00 88.19 108 ASN A CA 1
ATOM 920 C C . ASN A 1 108 ? -0.288 -9.178 25.141 1.00 88.19 108 ASN A C 1
ATOM 922 O O . ASN A 1 108 ? 0.569 -9.760 25.807 1.00 88.19 108 ASN A O 1
ATOM 926 N N . LEU A 1 109 ? -0.133 -7.897 24.792 1.00 84.25 109 LEU A N 1
ATOM 927 C CA . LEU A 1 109 ? 0.992 -7.088 25.263 1.00 84.25 109 LEU A CA 1
ATOM 928 C C . LEU A 1 109 ? 0.808 -6.651 26.720 1.00 84.25 109 LEU A C 1
ATOM 930 O O . LEU A 1 109 ? 1.785 -6.667 27.469 1.00 84.25 109 LEU A O 1
ATOM 934 N N . ILE A 1 110 ? -0.420 -6.321 27.132 1.00 83.38 110 ILE A N 1
ATOM 935 C CA . ILE A 1 110 ? -0.749 -6.051 28.540 1.00 83.38 110 ILE A CA 1
ATOM 936 C C . ILE A 1 110 ? -0.454 -7.285 29.398 1.00 83.38 110 ILE A C 1
ATOM 938 O O . ILE A 1 110 ? 0.197 -7.175 30.438 1.00 83.38 110 ILE A O 1
ATOM 942 N N . GLU A 1 111 ? -0.877 -8.467 28.954 1.00 85.94 111 GLU A N 1
ATOM 943 C CA . GLU A 1 111 ? -0.670 -9.720 29.683 1.00 85.94 111 GLU A CA 1
ATOM 944 C C . GLU A 1 111 ? 0.825 -10.054 29.834 1.00 85.94 111 GLU A C 1
ATOM 946 O O . GLU A 1 111 ? 1.305 -10.385 30.917 1.00 85.94 111 GLU A O 1
ATOM 951 N N . LYS A 1 112 ? 1.614 -9.886 28.765 1.00 83.31 112 LYS A N 1
ATOM 952 C CA . LYS A 1 112 ? 3.072 -10.084 28.827 1.00 83.31 112 LYS A CA 1
ATOM 953 C C . LYS A 1 112 ? 3.756 -9.112 29.786 1.00 83.31 112 LYS A C 1
ATOM 955 O O . LYS A 1 112 ? 4.697 -9.494 30.480 1.00 83.31 112 LYS A O 1
ATOM 960 N N . GLN A 1 113 ? 3.302 -7.863 29.841 1.00 75.88 113 GLN A N 1
ATOM 961 C CA . GLN A 1 113 ? 3.875 -6.868 30.745 1.00 75.88 113 GLN A CA 1
ATOM 962 C C . GLN A 1 113 ? 3.465 -7.088 32.203 1.00 75.88 113 GLN A C 1
ATOM 964 O O . GLN A 1 113 ? 4.301 -6.924 33.089 1.00 75.88 113 GLN A O 1
ATOM 969 N N . THR A 1 114 ? 2.223 -7.495 32.465 1.00 75.50 114 THR A N 1
ATOM 970 C CA . THR A 1 114 ? 1.754 -7.826 33.822 1.00 75.50 114 THR A CA 1
ATOM 971 C C . THR A 1 114 ? 2.498 -9.038 34.387 1.00 75.50 114 THR A C 1
ATOM 973 O O . THR A 1 114 ? 3.022 -8.946 35.495 1.00 75.50 114 THR A O 1
ATOM 976 N N . LYS A 1 115 ? 2.689 -10.099 33.590 1.00 77.19 115 LYS A N 1
ATOM 977 C CA . LYS A 1 115 ? 3.510 -11.275 33.954 1.00 77.19 115 LYS A CA 1
ATOM 978 C C . LYS A 1 115 ? 4.998 -10.954 34.166 1.00 77.19 115 LYS A C 1
ATOM 980 O O . LYS A 1 115 ? 5.661 -11.559 35.000 1.00 77.19 115 LYS A O 1
ATOM 985 N N . SER A 1 116 ? 5.546 -9.988 33.430 1.00 66.00 116 SER A N 1
ATOM 986 C CA . SER A 1 116 ? 6.938 -9.547 33.617 1.00 66.00 116 SER A CA 1
ATOM 987 C C . SER A 1 116 ? 7.117 -8.712 34.897 1.00 66.00 116 SER A C 1
ATOM 989 O O . SER A 1 116 ? 8.136 -8.823 35.577 1.00 66.00 116 SER A O 1
ATOM 991 N N . LYS A 1 117 ? 6.100 -7.926 35.286 1.00 62.03 117 LYS A N 1
ATOM 992 C CA . LYS A 1 117 ? 6.091 -7.150 36.541 1.00 62.03 117 LYS A CA 1
ATOM 993 C C . LYS A 1 117 ? 5.919 -8.009 37.796 1.00 62.03 117 LYS A C 1
ATOM 995 O O . LYS A 1 117 ? 6.411 -7.618 38.846 1.00 62.03 117 LYS A O 1
ATOM 1000 N N . THR A 1 118 ? 5.263 -9.168 37.721 1.00 59.78 118 THR A N 1
ATOM 1001 C CA . THR A 1 118 ? 5.227 -10.111 38.856 1.00 59.78 118 THR A CA 1
ATOM 1002 C C . THR A 1 118 ? 6.599 -10.723 39.153 1.00 59.78 118 THR A C 1
ATOM 1004 O O . THR A 1 118 ? 6.825 -11.154 40.275 1.00 59.78 118 THR A O 1
ATOM 1007 N N . LEU A 1 119 ? 7.523 -10.716 38.181 1.00 62.09 119 LEU A N 1
ATOM 1008 C CA . LEU A 1 119 ? 8.879 -11.270 38.307 1.00 62.09 119 LEU A CA 1
ATOM 1009 C C . LEU A 1 119 ? 9.964 -10.218 38.604 1.00 62.09 119 LEU A C 1
ATOM 1011 O O . LEU A 1 119 ? 11.045 -10.574 39.063 1.00 62.09 119 LEU A O 1
ATOM 1015 N N . LYS A 1 120 ? 9.719 -8.928 38.332 1.00 58.62 120 LYS A N 1
ATOM 1016 C CA . LYS A 1 120 ? 10.694 -7.842 38.532 1.00 58.62 120 LYS A CA 1
ATOM 1017 C C . LYS A 1 120 ? 10.075 -6.723 39.369 1.00 58.62 120 LYS A C 1
ATOM 1019 O O . LYS A 1 120 ? 9.056 -6.161 38.982 1.00 58.62 120 LYS A O 1
ATOM 1024 N N . ASN A 1 121 ? 10.716 -6.424 40.499 1.00 48.59 121 ASN A N 1
ATOM 1025 C CA . ASN A 1 121 ? 10.273 -5.526 41.571 1.00 48.59 121 ASN A CA 1
ATOM 1026 C C . ASN A 1 121 ? 9.449 -4.294 41.112 1.00 48.59 121 ASN A C 1
ATOM 1028 O O . ASN A 1 121 ? 9.812 -3.564 40.185 1.00 48.59 121 ASN A O 1
ATOM 1032 N N . LYS A 1 122 ? 8.310 -4.088 41.787 1.00 56.78 122 LYS A N 1
ATOM 1033 C CA . LYS A 1 122 ? 7.189 -3.202 41.429 1.00 56.7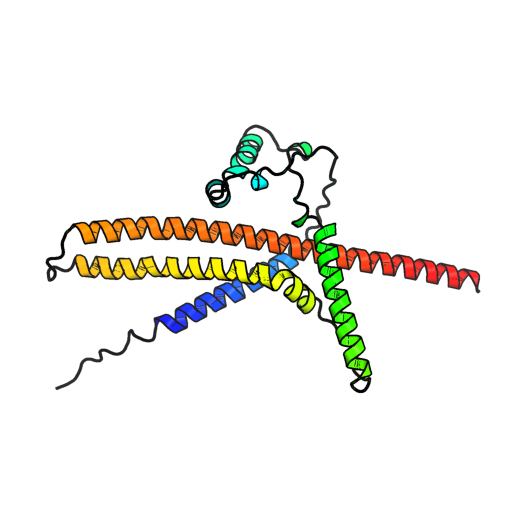8 122 LYS A CA 1
ATOM 1034 C C . LYS A 1 122 ? 7.476 -1.714 41.687 1.00 56.78 122 LYS A C 1
ATOM 1036 O O . LYS A 1 122 ? 7.132 -1.250 42.763 1.00 56.78 122 LYS A O 1
ATOM 1041 N N . GLN A 1 123 ? 8.000 -0.931 40.736 1.00 50.75 123 GLN A N 1
ATOM 1042 C CA . GLN A 1 123 ? 7.996 0.545 40.915 1.00 50.75 123 GLN A CA 1
ATOM 1043 C C . GLN A 1 123 ? 7.758 1.420 39.672 1.00 50.75 123 GLN A C 1
ATOM 1045 O O . GLN A 1 123 ? 7.625 2.629 39.825 1.00 50.75 123 GLN A O 1
ATOM 1050 N N . LYS A 1 124 ? 7.636 0.889 38.444 1.00 46.69 124 LYS A N 1
ATOM 1051 C CA . LYS A 1 124 ? 7.432 1.769 37.270 1.00 46.69 124 LYS A CA 1
ATOM 1052 C C . LYS A 1 124 ? 5.956 1.891 36.841 1.00 46.69 124 LYS A C 1
ATOM 1054 O O . LYS A 1 124 ? 5.336 0.852 36.544 1.00 46.69 124 LYS A O 1
ATOM 1059 N N . PRO A 1 125 ? 5.395 3.122 36.773 1.00 49.53 125 PRO A N 1
ATOM 1060 C CA . PRO A 1 125 ? 4.052 3.375 36.248 1.00 49.53 125 PRO A CA 1
ATOM 1061 C C . PRO A 1 125 ? 3.864 2.797 34.839 1.00 49.53 125 PRO A C 1
ATOM 1063 O O . PRO A 1 125 ? 4.801 2.644 34.054 1.00 49.53 125 PRO A O 1
ATOM 1066 N N . PHE A 1 126 ? 2.637 2.357 34.559 1.00 54.94 126 PHE A N 1
ATOM 1067 C CA . PHE A 1 126 ? 2.268 1.682 33.318 1.00 54.94 126 PHE A CA 1
ATOM 1068 C C . PHE A 1 126 ? 2.083 2.710 32.193 1.00 54.94 126 PHE A C 1
ATOM 1070 O O . PHE A 1 126 ? 1.017 3.303 32.067 1.00 54.94 126 PHE A O 1
ATOM 1077 N N . TYR A 1 127 ? 3.111 2.899 31.366 1.00 56.66 127 TYR A N 1
ATOM 1078 C CA . TYR A 1 127 ? 3.016 3.672 30.127 1.00 56.66 127 TYR A CA 1
ATOM 1079 C C . TYR A 1 127 ? 3.213 2.728 28.941 1.00 56.66 127 TYR A C 1
ATOM 1081 O O . TYR A 1 127 ? 4.324 2.271 28.671 1.00 56.66 127 TYR A O 1
ATOM 1089 N N . MET A 1 128 ? 2.125 2.391 28.246 1.00 60.69 128 MET A N 1
ATOM 1090 C CA . MET A 1 128 ? 2.204 1.697 26.963 1.00 60.69 128 MET A CA 1
ATOM 1091 C C . MET A 1 128 ? 2.012 2.722 25.852 1.00 60.69 128 MET A C 1
ATOM 1093 O O . MET A 1 128 ? 0.912 3.234 25.653 1.00 60.69 128 MET A O 1
ATOM 1097 N N . ASN A 1 129 ? 3.081 2.994 25.108 1.00 66.38 129 ASN A N 1
ATOM 1098 C CA . ASN A 1 129 ? 2.979 3.785 23.889 1.00 66.38 129 ASN A CA 1
ATOM 1099 C C . ASN A 1 129 ? 2.060 3.052 22.909 1.00 66.38 129 ASN A C 1
ATOM 1101 O O . ASN A 1 129 ? 2.321 1.899 22.566 1.00 66.38 129 ASN A O 1
ATOM 1105 N N . ILE A 1 130 ? 1.007 3.724 22.441 1.00 70.31 130 ILE A N 1
ATOM 1106 C CA . ILE A 1 130 ? 0.029 3.173 21.484 1.00 70.31 130 ILE A CA 1
ATOM 1107 C C . ILE A 1 130 ? 0.693 2.815 20.143 1.00 70.31 130 ILE A C 1
ATOM 1109 O O . ILE A 1 130 ? 0.240 1.925 19.422 1.00 70.31 130 ILE A O 1
ATOM 1113 N N . THR A 1 131 ? 1.826 3.447 19.841 1.00 64.62 131 THR A N 1
ATOM 1114 C CA . THR A 1 131 ? 2.619 3.234 18.626 1.00 64.62 131 THR A CA 1
ATOM 1115 C C . THR A 1 131 ? 3.188 1.817 18.530 1.00 64.62 131 THR A C 1
ATOM 1117 O O . THR A 1 131 ? 3.165 1.230 17.452 1.00 64.62 131 THR A O 1
ATOM 1120 N N . THR A 1 132 ? 3.630 1.215 19.636 1.00 64.12 132 THR A N 1
ATOM 1121 C CA . THR A 1 132 ? 4.213 -0.139 19.663 1.00 64.12 132 THR A CA 1
ATOM 1122 C C . THR A 1 132 ? 3.224 -1.255 19.262 1.00 64.12 132 THR A C 1
ATOM 1124 O O . THR A 1 132 ? 3.551 -2.051 18.377 1.00 64.12 132 THR A O 1
ATOM 1127 N N . PRO A 1 133 ? 2.012 -1.359 19.848 1.00 71.88 133 PRO A N 1
ATOM 1128 C CA . PRO A 1 133 ? 1.000 -2.332 19.425 1.00 71.88 133 PRO A CA 1
ATOM 1129 C C . PRO A 1 133 ? 0.512 -2.093 17.999 1.00 71.88 133 PRO A C 1
ATOM 1131 O O . PRO A 1 133 ? 0.288 -3.052 17.258 1.00 71.88 133 PRO A O 1
ATOM 1134 N N . LEU A 1 134 ? 0.370 -0.826 17.607 1.00 72.00 134 LEU A N 1
ATOM 1135 C CA . LEU A 1 134 ? -0.036 -0.447 16.260 1.00 72.00 134 LEU A CA 1
ATOM 1136 C C . LEU A 1 134 ? 0.999 -0.923 15.231 1.00 72.00 134 LEU A C 1
ATOM 1138 O O . LEU A 1 134 ? 0.650 -1.620 14.278 1.00 72.00 134 LEU A O 1
ATOM 1142 N N . LEU A 1 135 ? 2.281 -0.649 15.485 1.00 71.50 135 LEU A N 1
ATOM 1143 C CA . LEU A 1 135 ? 3.389 -1.095 14.649 1.00 71.50 135 LEU A CA 1
ATOM 1144 C C . LEU A 1 135 ? 3.423 -2.623 14.552 1.00 71.50 135 LEU A C 1
ATOM 1146 O O . LEU A 1 135 ? 3.504 -3.163 13.454 1.00 71.50 135 LEU A O 1
ATOM 1150 N N . LYS A 1 136 ? 3.255 -3.338 15.670 1.00 75.75 136 LYS A N 1
ATOM 1151 C CA . LYS A 1 136 ? 3.235 -4.809 15.685 1.00 75.75 136 LYS A CA 1
ATOM 1152 C C . LYS A 1 136 ? 2.056 -5.414 14.911 1.00 75.75 136 LYS A C 1
ATOM 1154 O O . LYS A 1 136 ? 2.200 -6.486 14.331 1.00 75.75 136 LYS A O 1
ATOM 1159 N N . CYS A 1 137 ? 0.903 -4.745 14.877 1.00 80.88 137 CYS A N 1
ATOM 1160 C CA . CYS A 1 137 ? -0.280 -5.198 14.135 1.00 80.88 137 CYS A CA 1
ATOM 1161 C C . CYS A 1 137 ? -0.103 -5.109 12.611 1.00 80.88 137 CYS A C 1
ATOM 1163 O O . CYS A 1 137 ? -0.559 -5.995 11.874 1.00 80.88 137 CYS A O 1
ATOM 1165 N N . TYR A 1 138 ? 0.566 -4.050 12.150 1.00 79.19 138 TYR A N 1
ATOM 1166 C CA . TYR A 1 138 ? 0.703 -3.714 10.731 1.00 79.19 138 TYR A CA 1
ATOM 1167 C C . TYR A 1 138 ? 2.106 -3.953 10.158 1.00 79.19 138 TYR A C 1
ATOM 1169 O O . TYR A 1 138 ? 2.295 -3.767 8.960 1.00 79.19 138 TYR A O 1
ATOM 1177 N N . TRP A 1 139 ? 3.066 -4.425 10.960 1.00 77.25 139 TRP A N 1
ATOM 1178 C CA . TRP A 1 139 ? 4.470 -4.591 10.561 1.00 77.25 139 TRP A CA 1
ATOM 1179 C C . TRP A 1 139 ? 4.649 -5.367 9.255 1.00 77.25 139 TRP A C 1
ATOM 1181 O O . TRP A 1 139 ? 5.323 -4.891 8.352 1.00 77.25 139 TRP A O 1
ATOM 1191 N N . MET A 1 140 ? 3.995 -6.525 9.112 1.00 83.75 140 MET A N 1
ATOM 1192 C CA . MET A 1 140 ? 4.114 -7.345 7.895 1.00 83.75 140 MET A CA 1
ATOM 1193 C C . MET A 1 140 ? 3.572 -6.628 6.651 1.00 83.75 140 MET A C 1
ATOM 1195 O O . MET A 1 140 ? 4.122 -6.755 5.561 1.00 83.75 140 MET A O 1
ATOM 1199 N N . GLN A 1 141 ? 2.504 -5.843 6.812 1.00 84.06 141 GLN A N 1
ATOM 1200 C CA . GLN A 1 141 ? 1.927 -5.072 5.711 1.00 84.06 141 GLN A CA 1
ATOM 1201 C C . GLN A 1 141 ? 2.837 -3.898 5.336 1.00 84.06 141 GLN A C 1
ATOM 1203 O O . GLN A 1 141 ? 3.086 -3.688 4.153 1.00 84.06 141 GLN A O 1
ATOM 1208 N N . LEU A 1 142 ? 3.398 -3.199 6.326 1.00 79.38 142 LEU A N 1
ATOM 1209 C CA . LEU A 1 142 ? 4.371 -2.126 6.108 1.00 79.38 142 LEU A CA 1
ATOM 1210 C C . LEU A 1 142 ? 5.648 -2.644 5.440 1.00 79.38 142 LEU A C 1
ATOM 1212 O O . LEU A 1 142 ? 6.117 -2.046 4.477 1.00 79.38 142 LEU A O 1
ATOM 1216 N N . LEU A 1 143 ? 6.160 -3.792 5.885 1.00 83.31 143 LEU A N 1
ATOM 1217 C CA . LEU A 1 143 ? 7.329 -4.425 5.286 1.00 83.31 143 LEU A CA 1
ATOM 1218 C C . LEU A 1 143 ? 7.081 -4.752 3.812 1.00 83.31 143 LEU A C 1
ATOM 1220 O O . LEU A 1 143 ? 7.900 -4.394 2.973 1.00 83.31 143 LEU A O 1
ATOM 1224 N N . SER A 1 144 ? 5.930 -5.353 3.485 1.00 85.44 144 SER A N 1
ATOM 1225 C CA . SER A 1 144 ? 5.598 -5.673 2.092 1.00 85.44 144 SER A CA 1
ATOM 1226 C C . SER A 1 144 ? 5.608 -4.431 1.195 1.00 85.44 144 SER A C 1
ATOM 1228 O O . SER A 1 144 ? 6.184 -4.452 0.115 1.00 85.44 144 SER A O 1
ATOM 1230 N N . VAL A 1 145 ? 5.043 -3.320 1.669 1.00 83.44 145 VAL A N 1
ATOM 1231 C CA . VAL A 1 145 ? 4.948 -2.060 0.922 1.00 83.44 145 VAL A CA 1
ATOM 1232 C C . VAL A 1 145 ? 6.312 -1.392 0.740 1.00 83.44 145 VAL A C 1
ATOM 1234 O O . VAL A 1 145 ? 6.576 -0.833 -0.327 1.00 83.44 145 VAL A O 1
ATOM 1237 N N . ASN A 1 146 ? 7.187 -1.500 1.741 1.00 81.25 146 ASN A N 1
ATOM 1238 C CA . ASN A 1 146 ? 8.558 -1.004 1.664 1.00 81.25 146 ASN A CA 1
ATOM 1239 C C . ASN A 1 146 ? 9.401 -1.800 0.661 1.00 81.25 146 ASN A C 1
ATOM 1241 O O . ASN A 1 146 ? 10.186 -1.202 -0.068 1.00 81.25 146 ASN A O 1
ATOM 1245 N N . VAL A 1 147 ? 9.200 -3.119 0.561 1.00 85.44 147 VAL A N 1
ATOM 1246 C CA . VAL A 1 147 ? 9.863 -3.942 -0.465 1.00 85.44 147 VAL A CA 1
ATOM 1247 C C . VAL A 1 147 ? 9.450 -3.494 -1.869 1.00 85.44 147 VAL A C 1
ATOM 1249 O O . VAL A 1 147 ? 10.318 -3.262 -2.703 1.00 85.44 147 VAL A O 1
ATOM 1252 N N . PHE A 1 148 ? 8.151 -3.273 -2.115 1.00 84.19 148 PHE A N 1
ATOM 1253 C CA . PHE A 1 148 ? 7.682 -2.747 -3.406 1.00 84.19 148 PHE A CA 1
ATOM 1254 C C . PHE A 1 148 ? 8.302 -1.384 -3.751 1.00 84.19 148 PHE A C 1
ATOM 1256 O O . PHE A 1 148 ? 8.642 -1.146 -4.909 1.00 84.19 148 PHE A O 1
ATOM 1263 N N . LYS A 1 149 ? 8.481 -0.497 -2.761 1.00 85.25 149 LYS A N 1
ATOM 1264 C CA . LYS A 1 149 ? 9.125 0.805 -2.991 1.00 85.25 149 LYS A CA 1
ATOM 1265 C C . LYS A 1 149 ? 10.612 0.666 -3.283 1.00 85.25 149 LYS A C 1
ATOM 1267 O O . LYS A 1 149 ? 11.110 1.352 -4.165 1.00 85.25 149 LYS A O 1
ATOM 1272 N N . LEU A 1 150 ? 11.303 -0.225 -2.576 1.00 84.31 150 LEU A N 1
ATOM 1273 C CA . LEU A 1 150 ? 12.716 -0.505 -2.813 1.00 84.31 150 LEU A CA 1
ATOM 1274 C C . LEU A 1 150 ? 12.934 -0.987 -4.249 1.00 84.31 150 LEU A C 1
ATOM 1276 O O . LEU A 1 150 ? 13.825 -0.487 -4.925 1.00 84.31 150 LEU A O 1
ATOM 1280 N N . THR A 1 151 ? 12.071 -1.875 -4.749 1.00 86.19 151 THR A N 1
ATOM 1281 C CA . THR A 1 151 ? 12.105 -2.298 -6.154 1.00 86.19 151 THR A CA 1
ATOM 1282 C C . THR A 1 151 ? 11.924 -1.117 -7.108 1.00 86.19 151 THR A C 1
ATOM 1284 O O . THR A 1 151 ? 12.715 -0.979 -8.035 1.00 86.19 151 THR A O 1
ATOM 1287 N N . ALA A 1 152 ? 10.949 -0.234 -6.867 1.00 85.56 152 ALA A N 1
ATOM 1288 C CA . ALA A 1 152 ? 10.750 0.959 -7.696 1.00 85.56 152 ALA A CA 1
ATOM 1289 C C . ALA A 1 152 ? 11.983 1.879 -7.695 1.00 85.56 152 ALA A C 1
ATOM 1291 O O . ALA A 1 152 ? 12.410 2.328 -8.752 1.00 85.56 152 ALA A O 1
ATOM 1292 N N . ILE A 1 153 ? 12.607 2.081 -6.529 1.00 84.62 153 ILE A N 1
ATOM 1293 C CA . ILE A 1 153 ? 13.839 2.869 -6.392 1.00 84.62 153 ILE A CA 1
ATOM 1294 C C . ILE A 1 153 ? 14.968 2.254 -7.229 1.00 84.62 153 ILE A C 1
ATOM 1296 O O . ILE A 1 153 ? 15.654 2.973 -7.949 1.00 84.62 153 ILE A O 1
ATOM 1300 N N . CYS A 1 154 ? 15.141 0.929 -7.198 1.00 86.19 154 CYS A N 1
ATOM 1301 C CA . CYS A 1 154 ? 16.124 0.251 -8.047 1.00 86.19 154 CYS A CA 1
ATOM 1302 C C . CYS A 1 154 ? 15.868 0.486 -9.545 1.00 86.19 154 CYS A C 1
ATOM 1304 O O . CYS A 1 154 ? 16.827 0.643 -10.298 1.00 86.19 154 CYS A O 1
ATOM 1306 N N . LEU A 1 155 ? 14.602 0.542 -9.974 1.00 86.31 155 LEU A N 1
ATOM 1307 C CA . LEU A 1 155 ? 14.240 0.830 -11.365 1.00 86.31 155 LEU A CA 1
ATOM 1308 C C . LEU A 1 155 ? 14.608 2.263 -11.775 1.00 86.31 155 LEU A C 1
ATOM 1310 O O . LEU A 1 155 ? 15.084 2.464 -12.890 1.00 86.31 155 LEU A O 1
ATOM 1314 N N . THR A 1 156 ? 14.473 3.242 -10.879 1.00 85.06 156 THR A N 1
ATOM 1315 C CA . THR A 1 156 ? 14.839 4.640 -11.157 1.00 85.06 156 THR A CA 1
ATOM 1316 C C . THR A 1 156 ? 16.330 4.795 -11.494 1.00 85.06 156 THR A C 1
ATOM 1318 O O . THR A 1 156 ? 16.691 5.610 -12.343 1.00 85.06 156 THR A O 1
ATOM 1321 N N . PHE A 1 157 ? 17.211 3.975 -10.906 1.00 85.94 157 PHE A N 1
ATOM 1322 C CA . PHE A 1 157 ? 18.651 3.990 -11.209 1.00 85.94 157 PHE A CA 1
ATOM 1323 C C . PHE A 1 157 ? 19.010 3.422 -12.582 1.00 85.94 157 PHE A C 1
ATOM 1325 O O . PHE A 1 157 ? 20.102 3.691 -13.081 1.00 85.94 157 PHE A O 1
ATOM 1332 N N . ILE A 1 158 ? 18.112 2.671 -13.222 1.00 88.38 158 ILE A N 1
ATOM 1333 C CA . ILE A 1 158 ? 18.357 2.132 -14.564 1.00 88.38 158 ILE A CA 1
ATOM 1334 C C . ILE A 1 158 ? 18.523 3.281 -15.562 1.00 88.38 158 ILE A C 1
ATOM 1336 O O . ILE A 1 158 ? 19.411 3.231 -16.406 1.00 88.38 158 ILE A O 1
ATOM 1340 N N . ASN A 1 159 ? 17.729 4.345 -15.436 1.00 88.31 159 ASN A N 1
ATOM 1341 C CA . ASN A 1 159 ? 17.731 5.455 -16.385 1.00 88.31 159 ASN A CA 1
ATOM 1342 C C . ASN A 1 159 ? 19.106 6.162 -16.521 1.00 88.31 159 ASN A C 1
ATOM 1344 O O . ASN A 1 159 ? 19.640 6.193 -17.631 1.00 88.31 159 ASN A O 1
ATOM 1348 N N . PRO A 1 160 ? 19.755 6.655 -15.442 1.00 89.94 160 PRO A N 1
ATOM 1349 C CA . PRO A 1 160 ? 21.084 7.265 -15.552 1.00 89.94 160 PRO A CA 1
ATOM 1350 C C . PRO A 1 160 ? 22.172 6.280 -16.015 1.00 89.94 160 PRO A C 1
ATOM 1352 O O . PRO A 1 160 ? 23.085 6.682 -16.731 1.00 89.94 160 PRO A O 1
ATOM 1355 N N . ILE A 1 161 ? 22.071 4.991 -15.662 1.00 90.94 161 ILE A N 1
ATOM 1356 C CA . ILE A 1 161 ? 23.023 3.958 -16.109 1.00 90.94 161 ILE A CA 1
ATOM 1357 C C . ILE A 1 161 ? 22.913 3.734 -17.621 1.00 90.94 161 ILE A C 1
ATOM 1359 O O . ILE A 1 161 ? 23.923 3.630 -18.315 1.00 90.94 161 ILE A O 1
ATOM 1363 N N . VAL A 1 162 ? 21.688 3.646 -18.140 1.00 91.25 162 VAL A N 1
ATOM 1364 C CA . VAL A 1 162 ? 21.450 3.438 -19.572 1.00 91.25 162 VAL A CA 1
ATOM 1365 C C . VAL A 1 162 ? 21.855 4.675 -20.370 1.00 91.25 162 VAL A C 1
ATOM 1367 O O . VAL A 1 162 ? 22.430 4.525 -21.445 1.00 91.25 162 VAL A O 1
ATOM 1370 N N . LEU A 1 163 ? 21.639 5.878 -19.831 1.00 90.31 163 LEU A N 1
ATOM 1371 C CA . LEU A 1 163 ? 22.069 7.123 -20.466 1.00 90.31 163 LEU A CA 1
ATOM 1372 C C . LEU A 1 163 ? 23.597 7.185 -20.638 1.00 90.31 163 LEU A C 1
ATOM 1374 O O . LEU A 1 163 ? 24.068 7.504 -21.727 1.00 90.31 163 LEU A O 1
ATOM 1378 N N . ASP A 1 164 ? 24.372 6.821 -19.612 1.00 90.75 164 ASP A N 1
ATOM 1379 C CA . ASP A 1 164 ? 25.842 6.770 -19.691 1.00 90.75 164 ASP A CA 1
ATOM 1380 C C . ASP A 1 164 ? 26.325 5.760 -20.749 1.00 90.75 164 ASP A C 1
ATOM 1382 O O . ASP A 1 164 ? 27.180 6.055 -21.589 1.00 90.75 164 ASP A O 1
ATOM 1386 N N . ARG A 1 165 ? 25.691 4.580 -20.798 1.00 89.44 165 ARG A N 1
ATOM 1387 C CA . ARG A 1 165 ? 25.970 3.570 -21.830 1.00 89.44 165 ARG A CA 1
ATOM 1388 C C . ARG A 1 165 ? 25.626 4.061 -23.231 1.00 89.44 165 ARG A C 1
ATOM 1390 O O . ARG A 1 165 ? 26.401 3.821 -24.157 1.00 89.44 165 ARG A O 1
ATOM 1397 N N . LEU A 1 166 ? 24.523 4.785 -23.387 1.00 89.75 166 LEU A N 1
ATOM 1398 C CA . LEU A 1 166 ? 24.127 5.368 -24.662 1.00 89.75 166 LEU A CA 1
ATOM 1399 C C . LEU A 1 166 ? 25.130 6.435 -25.135 1.00 89.75 166 LEU A C 1
ATOM 1401 O O . LEU A 1 166 ? 25.509 6.431 -26.304 1.00 89.75 166 LEU A O 1
ATOM 1405 N N . ILE A 1 167 ? 25.625 7.292 -24.237 1.00 89.62 167 ILE A N 1
ATOM 1406 C CA . ILE A 1 167 ? 26.666 8.286 -24.557 1.00 89.62 167 ILE A CA 1
ATOM 1407 C C . ILE A 1 167 ? 27.963 7.586 -24.999 1.00 89.62 167 ILE A C 1
ATOM 1409 O O . ILE A 1 167 ? 28.579 7.980 -25.992 1.00 89.62 167 ILE A O 1
ATOM 1413 N N . SER A 1 168 ? 28.350 6.499 -24.323 1.00 87.56 168 SER A N 1
ATOM 1414 C CA . SER A 1 168 ? 29.536 5.714 -24.697 1.00 87.56 168 SER A CA 1
ATOM 1415 C C . SER A 1 168 ? 29.410 5.017 -26.063 1.00 87.56 168 SER A C 1
ATOM 1417 O O . SER A 1 168 ? 30.412 4.847 -26.759 1.00 87.56 168 SER A O 1
ATOM 1419 N N . PHE A 1 169 ? 28.185 4.670 -26.475 1.00 87.44 169 PHE A N 1
ATOM 1420 C CA . PHE A 1 169 ? 27.879 4.089 -27.787 1.00 87.44 169 PHE A CA 1
ATOM 1421 C C . PHE A 1 169 ? 27.977 5.119 -28.924 1.00 87.44 169 PHE A C 1
ATOM 1423 O O . PHE A 1 169 ? 28.401 4.775 -30.021 1.00 87.44 169 PHE A O 1
ATOM 1430 N N . MET A 1 170 ? 27.635 6.389 -28.671 1.00 85.94 170 MET A N 1
ATOM 1431 C CA . MET A 1 170 ? 27.741 7.461 -29.677 1.00 85.94 170 MET A CA 1
ATOM 1432 C C . MET A 1 170 ? 29.180 7.939 -29.925 1.00 85.94 170 MET A C 1
ATOM 1434 O O . MET A 1 170 ? 29.418 8.738 -30.830 1.00 85.94 170 MET A O 1
ATOM 1438 N N . SER A 1 171 ? 30.147 7.490 -29.124 1.00 86.19 171 SER A N 1
ATOM 1439 C CA . SER A 1 171 ? 31.542 7.898 -29.283 1.00 86.19 171 SER A CA 1
ATOM 1440 C C . SER A 1 171 ? 32.170 7.218 -30.515 1.00 86.19 171 SER A C 1
ATOM 1442 O O . SER A 1 171 ? 32.078 5.997 -30.641 1.00 86.19 171 SER A O 1
ATOM 1444 N N . PRO A 1 172 ? 32.888 7.954 -31.390 1.00 73.38 172 PRO A N 1
ATOM 1445 C CA . PRO A 1 172 ? 33.392 7.457 -32.683 1.00 73.38 172 PRO A CA 1
ATOM 1446 C C . PRO A 1 172 ? 34.454 6.346 -32.579 1.00 73.38 172 PRO A C 1
ATOM 1448 O O . PRO A 1 172 ? 34.905 5.823 -33.593 1.00 73.38 172 PRO A O 1
ATOM 1451 N N . SER A 1 173 ? 34.867 5.986 -31.362 1.00 67.69 173 SER A N 1
ATOM 1452 C CA . SER A 1 173 ? 35.888 4.973 -31.088 1.00 67.69 173 SER A CA 1
ATOM 1453 C C . SER A 1 173 ? 35.355 3.533 -31.090 1.00 67.69 173 SER A C 1
ATOM 1455 O O . SER A 1 173 ? 36.164 2.607 -31.070 1.00 67.69 173 SER A O 1
ATOM 1457 N N . ASN A 1 174 ? 34.034 3.320 -31.078 1.00 65.25 174 ASN A N 1
ATOM 1458 C CA . ASN A 1 174 ? 33.440 2.000 -30.854 1.00 65.25 174 ASN A CA 1
ATOM 1459 C C . ASN A 1 174 ? 32.561 1.570 -32.038 1.00 65.25 174 ASN A C 1
ATOM 1461 O O . ASN A 1 174 ? 31.476 2.106 -32.245 1.00 65.25 174 ASN A O 1
ATOM 1465 N N . ALA A 1 175 ? 32.997 0.553 -32.787 1.00 69.81 175 ALA A N 1
ATOM 1466 C CA . ALA A 1 175 ? 32.189 -0.104 -33.818 1.00 69.81 175 ALA A CA 1
ATOM 1467 C C . ALA A 1 175 ? 31.209 -1.107 -33.179 1.00 69.81 175 ALA A C 1
ATOM 1469 O O . ALA A 1 175 ? 31.304 -2.319 -33.378 1.00 69.81 175 ALA A O 1
ATOM 1470 N N . GLU A 1 176 ? 30.297 -0.614 -32.340 1.00 78.25 176 GLU A N 1
ATOM 1471 C CA . GLU A 1 176 ? 29.248 -1.446 -31.758 1.00 78.25 176 GLU A CA 1
ATOM 1472 C C . GLU A 1 176 ? 28.072 -1.639 -32.732 1.00 78.25 176 GLU A C 1
ATOM 1474 O O . GLU A 1 176 ? 27.728 -0.743 -33.505 1.00 78.25 176 GLU A O 1
ATOM 1479 N N . PRO A 1 177 ? 27.412 -2.807 -32.705 1.00 85.12 177 PRO A N 1
ATOM 1480 C CA . PRO A 1 177 ? 26.304 -3.085 -33.606 1.00 85.12 177 PRO A CA 1
ATOM 1481 C C . PRO A 1 177 ? 25.052 -2.262 -33.254 1.00 85.12 177 PRO A C 1
ATOM 1483 O O . PRO A 1 177 ? 24.694 -2.103 -32.085 1.00 85.12 177 PRO A O 1
ATOM 1486 N N . GLN A 1 178 ? 24.327 -1.810 -34.284 1.00 85.94 178 GLN A N 1
ATOM 1487 C CA . GLN A 1 178 ? 23.173 -0.899 -34.171 1.00 85.94 178 GLN A CA 1
ATOM 1488 C C . GLN A 1 178 ? 22.037 -1.412 -33.262 1.00 85.94 178 GLN A C 1
ATOM 1490 O O . GLN A 1 178 ? 21.357 -0.615 -32.614 1.00 85.94 178 GLN A O 1
ATOM 1495 N N . TRP A 1 179 ? 21.845 -2.735 -33.150 1.00 90.12 179 TRP A N 1
ATOM 1496 C CA . TRP A 1 179 ? 20.790 -3.326 -32.310 1.00 90.12 179 TRP A CA 1
ATOM 1497 C C . TRP A 1 179 ? 20.939 -2.986 -30.819 1.00 90.12 179 TRP A C 1
ATOM 1499 O O . TRP A 1 179 ? 19.938 -2.915 -30.104 1.00 90.12 179 TRP A O 1
ATOM 1509 N N . ARG A 1 180 ? 22.167 -2.730 -30.344 1.00 86.94 180 ARG A N 1
ATOM 1510 C CA . ARG A 1 180 ? 22.421 -2.336 -28.949 1.00 86.94 180 ARG A CA 1
ATOM 1511 C C . ARG A 1 180 ? 21.885 -0.943 -28.648 1.00 86.94 180 ARG A C 1
ATOM 1513 O O . ARG A 1 180 ? 21.268 -0.750 -27.606 1.00 86.94 180 ARG A O 1
ATOM 1520 N N . GLY A 1 181 ? 22.040 -0.006 -29.584 1.00 91.31 181 GLY A N 1
ATOM 1521 C CA . GLY A 1 181 ? 21.465 1.335 -29.472 1.00 91.31 181 GLY A CA 1
ATOM 1522 C C . GLY A 1 181 ? 19.937 1.298 -29.375 1.00 91.31 181 GLY A C 1
ATOM 1523 O O . GLY A 1 181 ? 19.358 1.933 -28.493 1.00 91.31 181 GLY A O 1
ATOM 1524 N N . LEU A 1 182 ? 19.286 0.478 -30.210 1.00 91.44 182 LEU A N 1
ATOM 1525 C CA . LEU A 1 182 ? 17.831 0.287 -30.166 1.00 91.44 182 LEU A CA 1
ATOM 1526 C C . LEU A 1 182 ? 17.367 -0.329 -28.835 1.00 91.44 182 LEU A C 1
ATOM 1528 O O . LEU A 1 182 ? 16.350 0.091 -28.278 1.00 91.44 182 LEU A O 1
ATOM 1532 N N . PHE A 1 183 ? 18.118 -1.298 -28.305 1.00 93.06 183 PHE A N 1
ATOM 1533 C CA . PHE A 1 183 ? 17.837 -1.908 -27.007 1.00 93.06 183 PHE A CA 1
ATOM 1534 C C . PHE A 1 183 ? 17.923 -0.889 -25.861 1.00 93.06 183 PHE A C 1
ATOM 1536 O O . PHE A 1 183 ? 16.998 -0.812 -25.052 1.00 93.06 183 PHE A O 1
ATOM 1543 N N . TYR A 1 184 ? 18.975 -0.061 -25.814 1.00 92.56 184 TYR A N 1
ATOM 1544 C CA . TYR A 1 184 ? 19.113 0.987 -24.797 1.00 92.56 184 TYR A CA 1
ATOM 1545 C C . TYR A 1 184 ? 17.983 2.022 -24.874 1.00 92.56 184 TYR A C 1
ATOM 1547 O O . TYR A 1 184 ? 17.381 2.333 -23.848 1.00 92.56 184 TYR A O 1
ATOM 1555 N N . ALA A 1 185 ? 17.626 2.490 -26.074 1.00 92.00 185 ALA A N 1
ATOM 1556 C CA . ALA A 1 185 ? 16.521 3.433 -26.262 1.00 92.00 185 ALA A CA 1
ATOM 1557 C C . ALA A 1 185 ? 15.168 2.848 -25.814 1.00 92.00 185 ALA A C 1
ATOM 1559 O O . ALA A 1 185 ? 14.406 3.499 -25.098 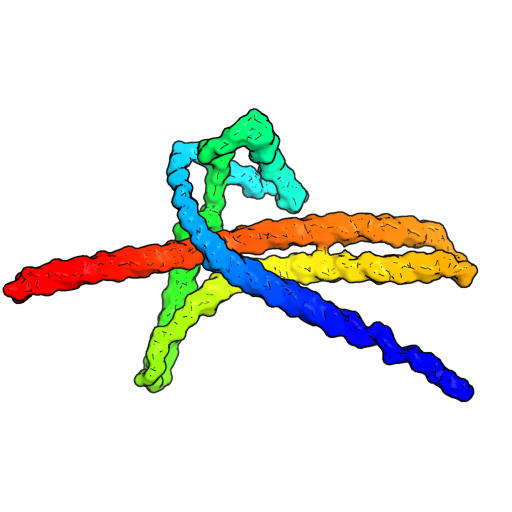1.00 92.00 185 ALA A O 1
ATOM 1560 N N . SER A 1 186 ? 14.895 1.589 -26.170 1.00 93.75 186 SER A N 1
ATOM 1561 C CA . SER A 1 186 ? 13.677 0.886 -25.744 1.00 93.75 186 SER A CA 1
ATOM 1562 C C . SER A 1 186 ? 13.624 0.729 -24.222 1.00 93.75 186 SER A C 1
ATOM 1564 O O . SER A 1 186 ? 12.582 0.943 -23.603 1.00 93.75 186 SER A O 1
ATOM 1566 N N . LEU A 1 187 ? 14.759 0.408 -23.596 1.00 92.94 187 LEU A N 1
ATOM 1567 C CA . LEU A 1 187 ? 14.867 0.262 -22.147 1.00 92.94 187 LEU A CA 1
ATOM 1568 C C . LEU A 1 187 ? 14.647 1.593 -21.410 1.00 92.94 187 LEU A C 1
ATOM 1570 O O . LEU A 1 187 ? 13.978 1.594 -20.377 1.00 92.94 187 LEU A O 1
ATOM 1574 N N . MET A 1 188 ? 15.130 2.719 -21.952 1.00 91.31 188 MET A N 1
ATOM 1575 C CA . MET A 1 188 ? 14.873 4.058 -21.396 1.00 91.31 188 MET A CA 1
ATOM 1576 C C . MET A 1 188 ? 13.389 4.430 -21.402 1.00 91.31 188 MET A C 1
ATOM 1578 O O . MET A 1 188 ? 12.953 5.173 -20.530 1.00 91.31 188 MET A O 1
ATOM 1582 N N . PHE A 1 189 ? 12.607 3.916 -22.352 1.00 93.25 189 PHE A N 1
ATOM 1583 C CA . PHE A 1 189 ? 11.163 4.140 -22.393 1.00 93.25 189 PHE A CA 1
ATOM 1584 C C . PHE A 1 189 ? 10.398 3.184 -21.467 1.00 93.25 189 PHE A C 1
ATOM 1586 O O . PHE A 1 189 ? 9.505 3.597 -20.728 1.00 93.25 189 PHE A O 1
ATOM 1593 N N . ILE A 1 190 ? 10.758 1.898 -21.473 1.00 94.19 190 ILE A N 1
ATOM 1594 C CA . ILE A 1 190 ? 10.049 0.864 -20.708 1.00 94.19 190 ILE A CA 1
ATOM 1595 C C . ILE A 1 190 ? 10.311 0.999 -19.203 1.00 94.19 190 ILE A C 1
ATOM 1597 O O . ILE A 1 190 ? 9.386 0.825 -18.409 1.00 94.19 190 ILE A O 1
ATOM 1601 N N . ALA A 1 191 ? 11.541 1.315 -18.785 1.00 92.50 191 ALA A N 1
ATOM 1602 C CA . ALA A 1 191 ? 11.888 1.356 -17.365 1.00 92.50 191 ALA A CA 1
ATOM 1603 C C . ALA A 1 191 ? 11.049 2.380 -16.563 1.00 92.50 191 ALA A C 1
ATOM 1605 O O . ALA A 1 191 ? 10.467 1.968 -15.556 1.00 92.50 191 ALA A O 1
ATOM 1606 N N . PRO A 1 192 ? 10.869 3.646 -17.002 1.00 92.12 192 PRO A N 1
ATOM 1607 C CA . PRO A 1 192 ? 10.000 4.609 -16.317 1.00 92.12 192 PRO A CA 1
ATOM 1608 C C . PRO A 1 192 ? 8.512 4.236 -16.338 1.00 92.12 192 PRO A C 1
ATOM 1610 O O . PRO A 1 192 ? 7.796 4.513 -15.377 1.00 92.12 192 PRO A O 1
ATOM 1613 N N . LEU A 1 193 ? 8.024 3.580 -17.399 1.00 92.75 193 LEU A N 1
ATOM 1614 C CA . LEU A 1 193 ? 6.635 3.103 -17.448 1.00 92.75 193 LEU A CA 1
ATOM 1615 C C . LEU A 1 193 ? 6.373 2.055 -16.366 1.00 92.75 193 LEU A C 1
ATOM 1617 O O . LEU A 1 193 ? 5.380 2.128 -15.641 1.00 92.75 193 LEU A O 1
ATOM 1621 N N . VAL A 1 194 ? 7.285 1.092 -16.230 1.00 92.69 194 VAL A N 1
ATOM 1622 C CA . VAL A 1 194 ? 7.192 0.064 -15.191 1.00 92.69 194 VAL A CA 1
ATOM 1623 C C . VAL A 1 194 ? 7.354 0.696 -13.808 1.00 92.69 194 VAL A C 1
ATOM 1625 O O . VAL A 1 194 ? 6.563 0.404 -12.913 1.00 92.69 194 VAL A O 1
ATOM 1628 N N . GLU A 1 195 ? 8.313 1.607 -13.633 1.00 92.25 195 GLU A N 1
ATOM 1629 C CA . GLU A 1 195 ? 8.508 2.355 -12.387 1.00 92.25 195 GLU A CA 1
ATOM 1630 C C . GLU A 1 195 ? 7.228 3.088 -11.949 1.00 92.25 195 GLU A C 1
ATOM 1632 O O . GLU A 1 195 ? 6.809 2.968 -10.794 1.00 92.25 195 GLU A O 1
ATOM 1637 N N . SER A 1 196 ? 6.566 3.785 -12.878 1.00 92.25 196 SER A N 1
ATOM 1638 C CA . SER A 1 196 ? 5.308 4.497 -12.634 1.00 92.25 196 SER A CA 1
ATOM 1639 C C . SER A 1 196 ? 4.226 3.562 -12.084 1.00 92.25 196 SER A C 1
ATOM 1641 O O . SER A 1 196 ? 3.631 3.856 -11.045 1.00 92.25 196 SER A O 1
ATOM 1643 N N . LEU A 1 197 ? 4.047 2.378 -12.685 1.00 91.38 197 LEU A N 1
ATOM 1644 C CA . LEU A 1 197 ? 3.081 1.376 -12.214 1.00 91.38 197 LEU A CA 1
ATOM 1645 C C . LEU A 1 197 ? 3.383 0.892 -10.786 1.00 91.38 197 LEU A C 1
ATOM 1647 O O . LEU A 1 197 ? 2.470 0.776 -9.960 1.00 91.38 197 LEU A O 1
ATOM 1651 N N . PHE A 1 198 ? 4.655 0.629 -10.465 1.00 90.75 198 PHE A N 1
ATOM 1652 C CA . PHE A 1 198 ? 5.057 0.242 -9.109 1.00 90.75 198 PHE A CA 1
ATOM 1653 C C . PHE A 1 198 ? 4.813 1.368 -8.097 1.00 90.75 198 PHE A C 1
ATOM 1655 O O . PHE A 1 198 ? 4.312 1.099 -7.000 1.00 90.75 198 PHE A O 1
ATOM 1662 N N . ASN A 1 199 ? 5.107 2.619 -8.462 1.00 87.75 199 ASN A N 1
ATOM 1663 C CA . ASN A 1 199 ? 4.854 3.788 -7.621 1.00 87.75 199 ASN A CA 1
ATOM 1664 C C . ASN A 1 199 ? 3.350 3.979 -7.357 1.00 87.75 199 ASN A C 1
ATOM 1666 O O . ASN A 1 199 ? 2.955 4.088 -6.194 1.00 87.75 199 ASN A O 1
ATOM 1670 N N . SER A 1 200 ? 2.493 3.904 -8.380 1.00 90.19 200 SER A N 1
ATOM 1671 C CA . SER A 1 200 ? 1.034 3.992 -8.202 1.00 90.19 200 SER A CA 1
ATOM 1672 C C . SER A 1 200 ? 0.494 2.876 -7.303 1.00 90.19 200 SER A C 1
ATOM 1674 O O . SER A 1 200 ? -0.327 3.103 -6.409 1.00 90.19 200 SER A O 1
ATOM 1676 N N . GLN A 1 201 ? 0.981 1.645 -7.485 1.00 90.56 201 GLN A N 1
ATOM 1677 C CA . GLN A 1 201 ? 0.575 0.519 -6.650 1.00 90.56 201 GLN A CA 1
ATOM 1678 C C . GLN A 1 201 ? 1.042 0.679 -5.196 1.00 90.56 201 GLN A C 1
ATOM 1680 O O . GLN A 1 201 ? 0.314 0.274 -4.277 1.00 90.56 201 GLN A O 1
ATOM 1685 N N . HIS A 1 202 ? 2.228 1.249 -4.981 1.00 87.94 202 HIS A N 1
ATOM 1686 C CA . HIS A 1 202 ? 2.739 1.589 -3.660 1.00 87.94 202 HIS A CA 1
ATOM 1687 C C . HIS A 1 202 ? 1.826 2.617 -2.983 1.00 87.94 202 HIS A C 1
ATOM 1689 O O . HIS A 1 202 ? 1.256 2.297 -1.941 1.00 87.94 202 HIS A O 1
ATOM 1695 N N . GLU A 1 203 ? 1.588 3.776 -3.599 1.00 85.06 203 GLU A N 1
ATOM 1696 C CA . GLU A 1 203 ? 0.737 4.840 -3.042 1.00 85.06 203 GLU A CA 1
ATOM 1697 C C . GLU A 1 203 ? -0.655 4.336 -2.656 1.00 85.06 203 GLU A C 1
ATOM 1699 O O . GLU A 1 203 ? -1.138 4.583 -1.548 1.00 85.06 203 GLU A O 1
ATOM 1704 N N . TYR A 1 204 ? -1.276 3.532 -3.521 1.00 88.75 204 TYR A N 1
ATOM 1705 C CA . TYR A 1 204 ? -2.560 2.912 -3.217 1.00 88.75 204 TYR A CA 1
ATOM 1706 C C . TYR A 1 204 ? -2.510 2.042 -1.947 1.00 88.75 204 TYR A C 1
ATOM 1708 O O . TYR A 1 204 ? -3.371 2.158 -1.071 1.00 88.75 204 TYR A O 1
ATOM 1716 N N . ARG A 1 205 ? -1.511 1.156 -1.813 1.00 87.25 205 ARG A N 1
ATOM 1717 C CA . ARG A 1 205 ? -1.400 0.251 -0.649 1.00 87.25 205 ARG A CA 1
ATOM 1718 C C . ARG A 1 205 ? -1.119 1.015 0.636 1.00 87.25 205 ARG A C 1
ATOM 1720 O O . ARG A 1 205 ? -1.704 0.689 1.670 1.00 87.25 205 ARG A O 1
ATOM 1727 N N . VAL A 1 206 ? -0.258 2.022 0.555 1.00 83.75 206 VAL A N 1
ATOM 1728 C CA . VAL A 1 206 ? 0.078 2.929 1.652 1.00 83.75 206 VAL A CA 1
ATOM 1729 C C . VAL A 1 206 ? -1.180 3.597 2.167 1.00 83.75 206 VAL A C 1
ATOM 1731 O O . VAL A 1 206 ? -1.494 3.438 3.343 1.00 83.75 206 VAL A O 1
ATOM 1734 N N . ASN A 1 207 ? -1.941 4.242 1.279 1.00 84.06 207 ASN A N 1
ATOM 1735 C CA . ASN A 1 207 ? -3.168 4.958 1.617 1.00 84.06 207 ASN A CA 1
ATOM 1736 C C . ASN A 1 207 ? -4.214 4.039 2.262 1.00 84.06 207 ASN A C 1
ATOM 1738 O O . ASN A 1 207 ? -4.863 4.423 3.235 1.00 84.06 207 ASN A O 1
ATOM 1742 N N . VAL A 1 208 ? -4.334 2.791 1.799 1.00 85.50 208 VAL A N 1
ATOM 1743 C CA . VAL A 1 208 ? -5.212 1.793 2.430 1.00 85.50 208 VAL A CA 1
ATOM 1744 C C . VAL A 1 208 ? -4.756 1.447 3.850 1.00 85.50 208 VAL A C 1
ATOM 1746 O O . VAL A 1 208 ? -5.584 1.424 4.757 1.00 85.50 208 VAL A O 1
ATOM 1749 N N . ILE A 1 209 ? -3.466 1.189 4.088 1.00 85.12 209 ILE A N 1
ATOM 1750 C CA . ILE A 1 209 ? -2.943 0.899 5.442 1.00 85.12 209 ILE A CA 1
ATOM 1751 C C . ILE A 1 209 ? -3.161 2.099 6.369 1.00 85.12 209 ILE A C 1
ATOM 1753 O O . ILE A 1 209 ? -3.609 1.956 7.505 1.00 85.12 209 ILE A O 1
ATOM 1757 N N . ALA A 1 210 ? -2.893 3.284 5.847 1.00 82.94 210 ALA A N 1
ATOM 1758 C CA . ALA A 1 210 ? -3.122 4.570 6.470 1.00 82.94 210 ALA A CA 1
ATOM 1759 C C . ALA A 1 210 ? -4.574 4.743 6.958 1.00 82.94 210 ALA A C 1
ATOM 1761 O O . ALA A 1 210 ? -4.809 5.054 8.129 1.00 82.94 210 ALA A O 1
ATOM 1762 N N . MET A 1 211 ? -5.557 4.455 6.098 1.00 84.50 211 MET A N 1
ATOM 1763 C CA . MET A 1 211 ? -6.978 4.445 6.468 1.00 84.50 211 MET A CA 1
ATOM 1764 C C . MET A 1 211 ? -7.280 3.441 7.589 1.00 84.50 211 MET A C 1
ATOM 1766 O O . MET A 1 211 ? -7.990 3.774 8.536 1.00 84.50 211 MET A O 1
ATOM 1770 N N . LYS A 1 212 ? -6.697 2.235 7.545 1.00 84.94 212 LYS A N 1
ATOM 1771 C CA . LYS A 1 212 ? -6.891 1.218 8.597 1.00 84.94 212 LYS A CA 1
ATOM 1772 C C . LYS A 1 212 ? -6.356 1.672 9.948 1.00 84.94 212 LYS A C 1
ATOM 1774 O O . LYS A 1 212 ? -7.018 1.479 10.969 1.00 84.94 212 LYS A O 1
ATOM 1779 N N . ILE A 1 213 ? -5.171 2.280 9.962 1.00 83.50 213 ILE A N 1
ATOM 1780 C CA . ILE A 1 213 ? -4.562 2.828 11.176 1.00 83.50 213 ILE A CA 1
ATOM 1781 C C . ILE A 1 213 ? -5.474 3.898 11.782 1.00 83.50 213 ILE A C 1
ATOM 1783 O O . ILE A 1 213 ? -5.813 3.798 12.962 1.00 83.50 213 ILE A O 1
ATOM 1787 N N . ARG A 1 214 ? -5.939 4.858 10.972 1.00 82.69 214 ARG A N 1
ATOM 1788 C CA . ARG A 1 214 ? -6.890 5.894 11.409 1.00 82.69 214 ARG A CA 1
ATOM 1789 C C . ARG A 1 214 ? -8.161 5.292 12.006 1.00 82.69 214 ARG A C 1
ATOM 1791 O O . ARG A 1 214 ? -8.504 5.613 13.138 1.00 82.69 214 ARG A O 1
ATOM 1798 N N . ALA A 1 215 ? -8.813 4.375 11.290 1.00 85.19 215 ALA A N 1
ATOM 1799 C CA . ALA A 1 215 ? -10.045 3.731 11.748 1.00 85.19 215 ALA A CA 1
ATOM 1800 C C . ALA A 1 215 ? -9.849 2.985 13.080 1.00 85.19 215 ALA A C 1
ATOM 1802 O O . ALA A 1 215 ? -10.697 3.047 13.971 1.00 85.19 215 ALA A O 1
ATOM 1803 N N . THR A 1 216 ? -8.695 2.328 13.252 1.00 85.69 216 THR A N 1
ATOM 1804 C CA . THR A 1 216 ? -8.338 1.649 14.509 1.00 85.69 216 THR A CA 1
ATOM 1805 C C . THR A 1 216 ? -8.217 2.638 15.664 1.00 85.69 216 THR A C 1
ATOM 1807 O O . THR A 1 216 ? -8.739 2.379 16.750 1.00 85.69 216 THR A O 1
ATOM 1810 N N . LEU A 1 217 ? -7.517 3.754 15.443 1.00 84.62 217 LEU A N 1
ATOM 1811 C CA . LEU A 1 217 ? -7.284 4.781 16.456 1.00 84.62 217 LEU A CA 1
ATOM 1812 C C . LEU A 1 217 ? -8.598 5.434 16.882 1.00 84.62 217 LEU A C 1
ATOM 1814 O O . LEU A 1 217 ? -8.894 5.451 18.074 1.00 84.62 217 LEU A O 1
ATOM 1818 N N . ILE A 1 218 ? -9.413 5.870 15.919 1.00 85.00 218 ILE A N 1
ATOM 1819 C CA . ILE A 1 218 ? -10.720 6.488 16.178 1.00 85.00 218 ILE A CA 1
ATOM 1820 C C . ILE A 1 218 ? -11.616 5.524 16.960 1.00 85.00 218 ILE A C 1
ATOM 1822 O O . ILE A 1 218 ? -12.120 5.889 18.016 1.00 85.00 218 ILE A O 1
ATOM 1826 N N . SER A 1 219 ? -11.744 4.268 16.518 1.00 85.88 219 SER A N 1
ATOM 1827 C CA . SER A 1 219 ? -12.565 3.266 17.213 1.00 85.88 219 SER A CA 1
ATOM 1828 C C . SER A 1 219 ? -12.082 2.996 18.646 1.00 85.88 219 SER A C 1
ATOM 1830 O O . SER A 1 219 ? -12.888 2.825 19.561 1.00 85.88 219 SER A O 1
ATOM 1832 N N . SER A 1 220 ? -10.765 2.997 18.868 1.00 85.06 220 SER A N 1
ATOM 1833 C CA . SER A 1 220 ? -10.181 2.769 20.195 1.00 85.06 220 SER A CA 1
ATOM 1834 C C . SER A 1 220 ? -10.390 3.958 21.135 1.00 85.06 220 SER A C 1
ATOM 1836 O O . SER A 1 220 ? -10.741 3.758 22.298 1.00 85.06 220 SER A O 1
ATOM 1838 N N . ILE A 1 221 ? -10.212 5.186 20.635 1.00 86.44 221 ILE A N 1
ATOM 1839 C CA . ILE A 1 221 ? -10.458 6.421 21.391 1.00 86.44 221 ILE A CA 1
ATOM 1840 C C . ILE A 1 221 ? -11.943 6.532 21.721 1.00 86.44 221 ILE A C 1
ATOM 1842 O O . ILE A 1 221 ? -12.282 6.689 22.890 1.00 86.44 221 ILE A O 1
ATOM 1846 N N . TYR A 1 222 ? -12.816 6.359 20.727 1.00 87.88 222 TYR A N 1
ATOM 1847 C CA . TYR A 1 222 ? -14.265 6.416 20.896 1.00 87.88 222 TYR A CA 1
ATOM 1848 C C . TYR A 1 222 ? -14.732 5.470 22.005 1.00 87.88 222 TYR A C 1
ATOM 1850 O O . TYR A 1 222 ? -15.352 5.907 22.970 1.00 87.88 222 TYR A O 1
ATOM 1858 N N . LYS A 1 223 ? -14.332 4.191 21.960 1.00 86.25 223 LYS A N 1
ATOM 1859 C CA . LYS A 1 223 ? -14.688 3.231 23.016 1.00 86.25 223 LYS A CA 1
ATOM 1860 C C . LYS A 1 223 ? -14.170 3.633 24.389 1.00 86.25 223 LYS A C 1
ATOM 1862 O O . LYS A 1 223 ? -14.870 3.431 25.381 1.00 86.25 223 LYS A O 1
ATOM 1867 N N . LYS A 1 224 ? -12.955 4.181 24.472 1.00 86.31 224 LYS A N 1
ATOM 1868 C CA . LYS A 1 224 ? -12.381 4.606 25.750 1.00 86.31 224 LYS A CA 1
ATOM 1869 C C . LYS A 1 224 ? -13.132 5.804 26.325 1.00 86.31 224 LYS A C 1
ATOM 1871 O O . LYS A 1 224 ? -13.445 5.774 27.509 1.00 86.31 224 LYS A O 1
ATOM 1876 N N . VAL A 1 225 ? -13.442 6.801 25.498 1.00 90.75 225 VAL A N 1
ATOM 1877 C CA . VAL A 1 225 ? -14.212 7.990 25.890 1.00 90.75 225 VAL A CA 1
ATOM 1878 C C . VAL A 1 225 ? -15.603 7.580 26.353 1.00 90.75 225 VAL A C 1
ATOM 1880 O O . VAL A 1 225 ? -15.964 7.873 27.486 1.00 90.75 225 VAL A O 1
ATOM 1883 N N . VAL A 1 226 ? -16.328 6.805 25.546 1.00 91.50 226 VAL A N 1
ATOM 1884 C CA . VAL A 1 226 ? -17.681 6.334 25.873 1.00 91.50 226 VAL A CA 1
ATOM 1885 C C . VAL A 1 226 ? -17.699 5.541 27.185 1.00 91.50 226 VAL A C 1
ATOM 1887 O O . VAL A 1 226 ? -18.517 5.809 28.058 1.00 91.50 226 VAL A O 1
ATOM 1890 N N . THR A 1 227 ? -16.745 4.627 27.393 1.00 88.69 227 THR A N 1
ATOM 1891 C CA . THR A 1 227 ? -16.661 3.853 28.648 1.00 88.69 227 THR A CA 1
ATOM 1892 C C . THR A 1 227 ? -16.379 4.741 29.865 1.00 88.69 227 THR A C 1
ATOM 1894 O O . THR A 1 227 ? -16.891 4.482 30.951 1.00 88.69 227 THR A O 1
ATOM 1897 N N . LEU A 1 228 ? -15.536 5.768 29.715 1.00 90.62 228 LEU A N 1
ATOM 1898 C CA . LEU A 1 228 ? -15.211 6.689 30.807 1.00 90.62 228 LEU A CA 1
ATOM 1899 C C . LEU A 1 228 ? -16.391 7.595 31.155 1.00 90.62 228 LEU A C 1
ATOM 1901 O O . LEU A 1 228 ? -16.653 7.796 32.336 1.00 90.62 228 LEU A O 1
ATOM 1905 N N . VAL A 1 229 ? -17.111 8.091 30.148 1.00 92.75 229 VAL A N 1
ATOM 1906 C CA . VAL A 1 229 ? -18.320 8.900 30.342 1.00 92.75 229 VAL A CA 1
ATOM 1907 C C . VAL A 1 229 ? -19.364 8.101 31.119 1.00 92.75 229 VAL A C 1
ATOM 1909 O O . VAL A 1 229 ? -19.754 8.531 32.201 1.00 92.75 229 VAL A O 1
ATOM 1912 N N . PHE A 1 230 ? -19.704 6.887 30.670 1.00 91.56 230 PHE A N 1
ATOM 1913 C CA . PHE A 1 230 ? -20.659 6.034 31.386 1.00 91.56 230 PHE A CA 1
ATOM 1914 C C . PHE A 1 230 ? -20.212 5.700 32.815 1.00 91.56 230 PHE A C 1
ATOM 1916 O O . PHE A 1 230 ? -21.018 5.706 33.742 1.00 91.56 230 PHE A O 1
ATOM 1923 N N . LYS A 1 231 ? -18.915 5.445 33.034 1.00 90.31 231 LYS A N 1
ATOM 1924 C CA . LYS A 1 231 ? -18.392 5.182 34.381 1.00 90.31 231 LYS A CA 1
ATOM 1925 C C . LYS A 1 231 ? -18.550 6.394 35.305 1.00 90.31 231 LYS A C 1
ATOM 1927 O O . LYS A 1 231 ? -18.914 6.223 36.467 1.00 90.31 231 LYS A O 1
ATOM 1932 N N . ASN A 1 232 ? -18.275 7.592 34.795 1.00 89.56 232 ASN A N 1
ATOM 1933 C CA . ASN A 1 232 ? -18.426 8.831 35.551 1.00 89.56 232 ASN A CA 1
ATOM 1934 C C . ASN A 1 232 ? -19.899 9.099 35.889 1.00 89.56 232 ASN A C 1
ATOM 1936 O O . ASN A 1 232 ? -20.196 9.478 37.019 1.00 89.56 232 ASN A O 1
ATOM 1940 N N . GLU A 1 233 ? -20.818 8.848 34.953 1.00 87.56 233 GLU A N 1
ATOM 1941 C CA . GLU A 1 233 ? -22.262 8.971 35.187 1.00 87.56 233 GLU A CA 1
ATOM 1942 C C . GLU A 1 233 ? -22.743 8.023 36.290 1.00 87.56 233 GLU A C 1
ATOM 1944 O O . GLU A 1 233 ? -23.368 8.476 37.250 1.00 87.56 233 GLU A O 1
ATOM 1949 N N . CYS A 1 234 ? -22.385 6.735 36.232 1.00 81.50 234 CYS A N 1
ATOM 1950 C CA . CYS A 1 234 ? -22.739 5.776 37.283 1.00 81.50 234 CYS A CA 1
ATOM 1951 C C . CYS A 1 234 ? -22.185 6.182 38.656 1.00 81.50 234 CYS A C 1
ATOM 1953 O O . CYS A 1 234 ? -22.861 6.020 39.671 1.00 81.50 234 CYS A O 1
ATOM 1955 N N . GLN A 1 235 ? -20.967 6.728 38.699 1.00 84.25 235 GLN A N 1
ATOM 1956 C CA . GLN A 1 235 ? -20.341 7.150 39.949 1.00 84.25 235 GLN A CA 1
ATOM 1957 C C . GLN A 1 235 ? -20.993 8.417 40.529 1.00 84.25 235 GLN A C 1
ATOM 1959 O O . GLN A 1 235 ? -21.174 8.512 41.742 1.00 84.25 235 GLN A O 1
ATOM 1964 N N . CYS A 1 236 ? -21.420 9.355 39.679 1.00 81.94 236 CYS A N 1
ATOM 1965 C CA . CYS A 1 236 ? -22.216 10.513 40.092 1.00 81.94 236 CYS A CA 1
ATOM 1966 C C . CYS A 1 236 ? -23.594 10.114 40.636 1.00 81.94 236 CYS A C 1
ATOM 1968 O O . CYS A 1 236 ? -24.027 10.669 41.645 1.00 81.94 236 CYS A O 1
ATOM 1970 N N . VAL A 1 237 ? -24.281 9.164 39.992 1.00 87.31 237 VAL A N 1
ATOM 1971 C CA . VAL A 1 237 ? -25.582 8.660 40.463 1.00 87.31 237 VAL A CA 1
ATOM 1972 C C . VAL A 1 237 ? -25.433 7.970 41.819 1.00 87.31 237 VAL A C 1
ATOM 1974 O O . VAL A 1 237 ? -26.173 8.297 42.740 1.00 87.31 237 VAL A O 1
ATOM 1977 N N . TYR A 1 238 ? -24.429 7.104 41.979 1.00 85.94 238 TYR A N 1
ATOM 1978 C CA . TYR A 1 238 ? -24.148 6.430 43.249 1.00 85.94 238 TYR A CA 1
ATOM 1979 C C . TYR A 1 238 ? -23.885 7.420 44.398 1.00 85.94 238 TYR A C 1
ATOM 1981 O O . TYR A 1 238 ? -24.480 7.308 45.468 1.00 85.94 238 TYR A O 1
ATOM 1989 N N . ASN A 1 239 ? -23.057 8.444 44.168 1.00 85.44 239 ASN A N 1
ATOM 1990 C CA . ASN A 1 239 ? -22.749 9.447 45.193 1.00 85.44 239 ASN A CA 1
ATOM 1991 C C . ASN A 1 239 ? -23.972 10.288 45.608 1.00 85.44 239 ASN A C 1
ATOM 1993 O O . ASN A 1 239 ? -24.021 10.747 46.744 1.00 85.44 239 ASN A O 1
ATOM 1997 N N . LYS A 1 240 ? -24.959 10.483 44.720 1.00 87.00 240 LYS A N 1
ATOM 1998 C CA . LYS A 1 240 ? -26.225 11.170 45.039 1.00 87.00 240 LYS A CA 1
ATOM 1999 C C . LYS A 1 240 ? -27.225 10.306 45.809 1.00 87.00 240 LYS A C 1
ATOM 2001 O O . LYS A 1 240 ? -28.151 10.857 46.378 1.00 87.00 240 LYS A O 1
ATOM 2006 N N . THR A 1 241 ? -27.088 8.980 45.777 1.00 76.69 241 THR A N 1
ATOM 2007 C CA . THR A 1 241 ? -27.986 8.059 46.499 1.00 76.69 241 THR A CA 1
ATOM 2008 C C . THR A 1 241 ? -27.512 7.717 47.911 1.00 76.69 241 THR A C 1
ATOM 2010 O O . THR A 1 241 ? -28.279 7.157 48.685 1.00 76.69 241 THR A O 1
ATOM 2013 N N . VAL A 1 242 ? -26.244 7.996 48.225 1.00 82.31 242 VAL A N 1
ATOM 2014 C CA . VAL A 1 242 ? -25.610 7.645 49.510 1.00 82.31 242 VAL A CA 1
ATOM 2015 C C . VAL A 1 242 ? -25.527 8.844 50.472 1.00 82.31 242 VAL A C 1
ATOM 2017 O O . VAL A 1 242 ? -25.397 8.630 51.674 1.00 82.31 242 VAL A O 1
ATOM 2020 N N . ASN A 1 243 ? -25.630 10.075 49.960 1.00 58.38 243 ASN A N 1
ATOM 2021 C CA . ASN A 1 243 ? -25.789 11.310 50.743 1.00 58.38 243 ASN A CA 1
ATOM 2022 C C . ASN A 1 243 ? -27.252 11.748 50.750 1.00 58.38 243 ASN A C 1
ATOM 2024 O O . ASN A 1 243 ? -27.671 12.327 51.773 1.00 58.38 243 ASN A O 1
#

Foldseek 3Di:
DDDDDPDDPPPPVPPVLVVVLVCVVVVLVVVLVVLVVPPDPPDDDQDPDAAAQCLVVDDPVCNLVVVSCVVVVVVCVVDPDDNRDHHDDDPCLDLVNLLVLLVVLVVVVVVVVVVVCVVDPDDDDDDDDSVVSLCVSCVVLVVVLSVLVVVLVVLVVLQVVLVVVLVVVPDPPDPDDPVVNVVSVVSNVVSVVVSVSSVVVSVVSSVSSSSSSVSNVCVVVVVVVVVVVVVVVVVVVVVVVVD

pLDDT: mean 77.2, std 16.58, range [35.28, 95.25]

InterPro domains:
  IPR036640 ABC transporter type 1, transmembrane domain superfamily [G3DSA:1.20.1560.10] (89-231)
  IPR036640 ABC transporter type 1, transmembrane domain superfamily [SSF90123] (132-227)
  IPR050173 ATP-binding cassette transporter C-like [PTHR24223] (57-232)

Secondary structure (DSSP, 8-state):
-------SSSSHHHHHHHHHHHHHHHHHHHHHHHHHH----------S-PEEPGGGSS-HHHHHTTHHHHHHHHHHHHS---GGGSEEPPGGGSHHHHHHHHHHHHHHHHHHHHHHHHHS-S-------THHHHHHHHHHHHHHHHHHHHHHHHHHTHHHHHHHHHHHHTSTT----HHHHHHHHHHHHHHHHHHHHHHHHHHHHHHHHHHHHHHHHHHHHHHHHHHHHHHHHHHHHHHHHH-